Protein AF-A0A7X0FS09-F1 (afdb_monomer_lite)

Structure (mmCIF, N/CA/C/O backbone):
data_AF-A0A7X0FS09-F1
#
_entry.id   AF-A0A7X0FS09-F1
#
loop_
_atom_site.group_PDB
_atom_site.id
_atom_site.type_symbol
_atom_site.label_atom_id
_atom_site.label_alt_id
_atom_site.label_comp_id
_atom_site.label_asym_id
_atom_site.label_entity_id
_atom_site.label_seq_id
_atom_site.pdbx_PDB_ins_code
_atom_site.Cartn_x
_atom_site.Cartn_y
_atom_site.Cartn_z
_atom_site.occupancy
_atom_site.B_iso_or_equiv
_atom_site.auth_seq_id
_atom_site.auth_comp_id
_atom_site.auth_asym_id
_atom_site.auth_atom_id
_atom_site.pdbx_PDB_model_num
ATOM 1 N N . MET A 1 1 ? 22.912 -27.989 46.721 1.00 52.84 1 MET A N 1
ATOM 2 C CA . MET A 1 1 ? 24.332 -28.272 47.031 1.00 52.84 1 MET A CA 1
ATOM 3 C C . MET A 1 1 ? 24.860 -29.127 45.888 1.00 52.84 1 MET A C 1
ATOM 5 O O . MET A 1 1 ? 24.182 -30.098 45.595 1.00 52.84 1 MET A O 1
ATOM 9 N N . HIS A 1 2 ? 26.000 -28.761 45.287 1.00 40.53 2 HIS A N 1
ATOM 10 C CA . HIS A 1 2 ? 26.633 -29.265 44.040 1.00 40.53 2 HIS A CA 1
ATOM 11 C C . HIS A 1 2 ? 26.383 -28.396 42.796 1.00 40.53 2 HIS A C 1
ATOM 13 O O . HIS A 1 2 ? 25.245 -28.029 42.542 1.00 40.53 2 HIS A O 1
ATOM 19 N N . THR A 1 3 ? 27.350 -28.042 41.945 1.00 49.12 3 THR A N 1
ATOM 20 C CA . THR A 1 3 ? 28.809 -27.840 42.063 1.00 49.12 3 THR A CA 1
ATOM 21 C C . THR A 1 3 ? 29.149 -26.864 40.932 1.00 49.12 3 THR A C 1
ATOM 23 O O . THR A 1 3 ? 28.714 -27.051 39.800 1.00 49.12 3 THR A O 1
ATOM 26 N N . ARG A 1 4 ? 29.890 -25.794 41.238 1.00 57.25 4 ARG A N 1
ATOM 27 C CA . ARG A 1 4 ? 30.386 -24.818 40.257 1.00 57.25 4 ARG A CA 1
ATOM 28 C C . ARG A 1 4 ? 31.507 -25.447 39.426 1.00 57.25 4 ARG A C 1
ATOM 30 O O . ARG A 1 4 ? 32.535 -25.802 39.993 1.00 57.25 4 ARG A O 1
ATOM 37 N N . GLY A 1 5 ? 31.346 -25.503 38.107 1.00 47.94 5 GLY A N 1
ATOM 38 C CA . GLY A 1 5 ? 32.435 -25.751 37.161 1.00 47.94 5 GLY A CA 1
ATOM 39 C C . GLY A 1 5 ? 32.861 -24.444 36.502 1.00 47.94 5 GLY A C 1
ATOM 40 O O . GLY A 1 5 ? 32.176 -23.953 35.612 1.00 47.94 5 GLY A O 1
ATOM 41 N N . LYS A 1 6 ? 33.969 -23.857 36.965 1.00 56.12 6 LYS A N 1
ATOM 42 C CA . LYS A 1 6 ? 34.694 -22.800 36.246 1.00 56.12 6 LYS A CA 1
ATOM 43 C C . LYS A 1 6 ? 35.672 -23.481 35.293 1.00 56.12 6 LYS A C 1
ATOM 45 O O . LYS A 1 6 ? 36.487 -24.271 35.760 1.00 56.12 6 LYS A O 1
ATOM 50 N N . ILE A 1 7 ? 35.638 -23.132 34.010 1.00 58.03 7 ILE A N 1
ATOM 51 C CA . ILE A 1 7 ? 36.740 -23.411 33.087 1.00 58.03 7 ILE A CA 1
ATOM 52 C C . ILE A 1 7 ? 37.311 -22.076 32.617 1.00 58.03 7 ILE A C 1
ATOM 54 O O . ILE A 1 7 ? 36.619 -21.225 32.066 1.00 58.03 7 ILE A O 1
ATOM 58 N N . ILE A 1 8 ? 38.589 -21.921 32.946 1.00 55.97 8 ILE A N 1
ATOM 59 C CA . ILE A 1 8 ? 39.546 -20.920 32.491 1.00 55.97 8 ILE A CA 1
ATOM 60 C C . ILE A 1 8 ? 40.062 -21.389 31.129 1.00 55.97 8 ILE A C 1
ATOM 62 O O . ILE A 1 8 ? 40.346 -22.577 30.982 1.00 55.97 8 ILE A O 1
ATOM 66 N N . GLY A 1 9 ? 40.287 -20.481 30.179 1.00 40.81 9 GLY A N 1
ATOM 67 C CA . GLY A 1 9 ? 41.164 -20.816 29.062 1.00 40.81 9 GLY A CA 1
ATOM 68 C C . GLY A 1 9 ? 41.194 -19.836 27.898 1.00 40.81 9 GLY A C 1
ATOM 69 O O . GLY A 1 9 ? 40.198 -19.662 27.214 1.00 40.81 9 GLY A O 1
ATOM 70 N N . ALA A 1 10 ? 42.408 -19.348 27.641 1.00 46.44 10 ALA A N 1
ATOM 71 C CA . ALA A 1 10 ? 42.955 -18.910 26.357 1.00 46.44 10 ALA A CA 1
ATOM 72 C C . ALA A 1 10 ? 42.739 -17.452 25.911 1.00 46.44 10 ALA A C 1
ATOM 74 O O . ALA A 1 10 ? 41.838 -17.085 25.166 1.00 46.44 10 ALA A O 1
ATOM 75 N N . ILE A 1 11 ? 43.735 -16.665 26.322 1.00 47.56 11 ILE A N 1
ATOM 76 C CA . ILE A 1 11 ? 44.430 -15.633 25.548 1.00 47.56 11 ILE A CA 1
ATOM 77 C C . ILE A 1 11 ? 44.529 -16.025 24.064 1.00 47.56 11 ILE A C 1
ATOM 79 O O . ILE A 1 11 ? 45.063 -17.081 23.731 1.00 47.56 11 ILE A O 1
ATOM 83 N N . GLY A 1 12 ? 44.092 -15.123 23.189 1.00 41.53 12 GLY A N 1
ATOM 84 C CA . GLY A 1 12 ? 44.325 -15.169 21.751 1.00 41.53 12 GLY A CA 1
ATOM 85 C C . GLY A 1 12 ? 44.412 -13.750 21.210 1.00 41.53 12 GLY A C 1
ATOM 86 O O . GLY A 1 12 ? 43.433 -13.212 20.706 1.00 41.53 12 GLY A O 1
ATOM 87 N N . ALA A 1 13 ? 45.577 -13.123 21.373 1.00 51.66 13 ALA A N 1
ATOM 88 C CA . ALA A 1 13 ? 45.928 -11.911 20.651 1.00 51.66 13 ALA A CA 1
ATOM 89 C C . ALA A 1 13 ? 46.062 -12.272 19.167 1.00 51.66 13 ALA A C 1
ATOM 91 O O . ALA A 1 13 ? 47.004 -12.968 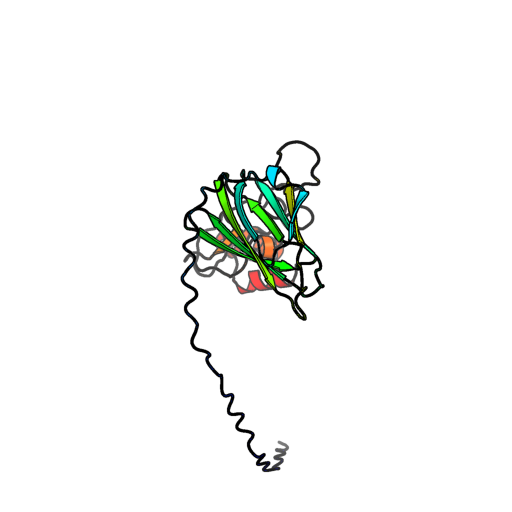18.790 1.00 51.66 13 ALA A O 1
ATOM 92 N N . LEU A 1 14 ? 45.118 -11.823 18.337 1.00 47.53 14 LEU A N 1
ATOM 93 C CA . LEU A 1 14 ? 45.264 -11.869 16.889 1.00 47.53 14 LEU A CA 1
ATOM 94 C C . LEU A 1 14 ? 45.523 -10.471 16.346 1.00 47.53 14 LEU A C 1
ATOM 96 O O . LEU A 1 14 ? 44.837 -9.498 16.655 1.00 47.53 14 LEU A O 1
ATOM 100 N N . ALA A 1 15 ? 46.607 -10.449 15.586 1.00 45.12 15 ALA A N 1
ATOM 101 C CA . ALA A 1 15 ? 47.237 -9.337 14.931 1.00 45.12 15 ALA A CA 1
ATOM 102 C C . ALA A 1 15 ? 46.283 -8.563 14.021 1.00 45.12 15 ALA A C 1
ATOM 104 O O . ALA A 1 15 ? 45.326 -9.095 13.459 1.00 45.12 15 ALA A O 1
ATOM 105 N N . GLY A 1 16 ? 46.602 -7.281 13.884 1.00 44.66 16 GLY A N 1
ATOM 106 C CA . GLY A 1 16 ? 45.863 -6.344 13.071 1.00 44.66 16 GLY A CA 1
ATOM 107 C C . GLY A 1 16 ? 45.858 -6.677 11.587 1.00 44.66 16 GLY A C 1
ATOM 108 O O . GLY A 1 16 ? 46.818 -7.191 11.020 1.00 44.66 16 GLY A O 1
ATOM 109 N N . ILE A 1 17 ? 44.783 -6.229 10.955 1.00 46.44 17 ILE A N 1
ATOM 110 C CA . ILE A 1 17 ? 44.806 -5.724 9.591 1.00 46.44 17 ILE A CA 1
ATOM 111 C C . ILE A 1 17 ? 44.123 -4.360 9.669 1.00 46.44 17 ILE A C 1
ATOM 113 O O . ILE A 1 17 ? 42.900 -4.254 9.684 1.00 46.44 17 ILE A O 1
ATOM 117 N N . ALA A 1 18 ? 44.927 -3.305 9.790 1.00 42.53 18 ALA A N 1
ATOM 118 C CA . ALA A 1 18 ? 44.468 -1.954 9.513 1.00 42.53 18 ALA A CA 1
ATOM 119 C C . ALA A 1 18 ? 44.359 -1.828 7.990 1.00 42.53 18 ALA A C 1
ATOM 121 O O . ALA A 1 18 ? 45.325 -1.495 7.306 1.00 42.53 18 ALA A O 1
ATOM 122 N N . LEU A 1 19 ? 43.185 -2.155 7.452 1.00 41.66 19 LEU A N 1
ATOM 123 C CA . LEU A 1 19 ? 42.809 -1.772 6.099 1.00 41.66 19 LEU A CA 1
ATOM 124 C C . LEU A 1 19 ? 42.633 -0.251 6.106 1.00 41.66 19 LEU A C 1
ATOM 126 O O . LEU A 1 19 ? 41.569 0.275 6.427 1.00 41.66 19 LEU A O 1
ATOM 130 N N . ALA A 1 20 ? 43.713 0.462 5.793 1.00 47.41 20 ALA A N 1
ATOM 131 C CA . ALA A 1 20 ? 43.631 1.844 5.362 1.00 47.41 20 ALA A CA 1
ATOM 132 C C . ALA A 1 20 ? 42.910 1.845 4.010 1.00 47.41 20 ALA A C 1
ATOM 134 O O . ALA A 1 20 ? 43.527 1.735 2.952 1.00 47.41 20 ALA A O 1
ATOM 135 N N . VAL A 1 21 ? 41.580 1.902 4.058 1.00 46.31 21 VAL A N 1
ATOM 136 C CA . VAL A 1 21 ? 40.762 2.212 2.892 1.00 46.31 21 VAL A CA 1
ATOM 137 C C . VAL A 1 21 ? 41.040 3.674 2.575 1.00 46.31 21 VAL A C 1
ATOM 139 O O . VAL A 1 21 ? 40.430 4.585 3.130 1.00 46.31 21 VAL A O 1
ATOM 142 N N . THR A 1 22 ? 42.019 3.907 1.709 1.00 43.72 22 THR A N 1
ATOM 143 C CA . THR A 1 22 ? 42.151 5.165 0.990 1.00 43.72 22 THR A CA 1
ATOM 144 C C . THR A 1 22 ? 40.952 5.263 0.057 1.00 43.72 22 THR A C 1
ATOM 146 O O . THR A 1 22 ? 40.997 4.863 -1.105 1.00 43.72 22 THR A O 1
ATOM 149 N N . THR A 1 23 ? 39.835 5.782 0.568 1.00 45.88 23 THR A N 1
ATOM 150 C CA . THR A 1 23 ? 38.811 6.347 -0.299 1.00 45.88 23 THR A CA 1
ATOM 151 C C . THR A 1 23 ? 39.472 7.522 -1.006 1.00 45.88 23 THR A C 1
ATOM 153 O O . THR A 1 23 ? 39.611 8.620 -0.470 1.00 45.88 23 THR A O 1
ATOM 156 N N . ALA A 1 24 ? 39.955 7.274 -2.221 1.00 44.03 24 ALA A N 1
ATOM 157 C CA . ALA A 1 24 ? 40.193 8.334 -3.174 1.00 44.03 24 ALA A CA 1
ATOM 158 C C . ALA A 1 24 ? 38.825 8.968 -3.436 1.00 44.03 24 ALA A C 1
ATOM 160 O O . ALA A 1 24 ? 38.072 8.536 -4.307 1.00 44.03 24 ALA A O 1
ATOM 161 N N . VAL A 1 25 ? 38.476 9.958 -2.616 1.00 45.75 25 VAL A N 1
ATOM 162 C CA . VAL A 1 25 ? 37.430 10.916 -2.930 1.00 45.75 25 VAL A CA 1
ATOM 163 C C . VAL A 1 25 ? 37.977 11.672 -4.129 1.00 45.75 25 VAL A C 1
ATOM 165 O O . VAL A 1 25 ? 38.701 12.657 -3.992 1.00 45.75 25 VAL A O 1
ATOM 168 N N . LEU A 1 26 ? 37.714 11.140 -5.325 1.00 42.06 26 LEU A N 1
ATOM 169 C CA . LEU A 1 26 ? 37.838 11.925 -6.538 1.00 42.06 26 LEU A CA 1
ATOM 170 C C . LEU A 1 26 ? 37.042 13.205 -6.270 1.00 42.06 26 LEU A C 1
ATOM 172 O O . LEU A 1 26 ? 35.906 13.102 -5.791 1.00 42.06 26 LEU A O 1
ATOM 176 N N . PRO A 1 27 ? 37.620 14.398 -6.499 1.00 47.88 27 PRO A N 1
ATOM 177 C CA . PRO A 1 27 ? 36.857 15.625 -6.388 1.00 47.88 27 PRO A CA 1
ATOM 178 C C . PRO A 1 27 ? 35.616 15.416 -7.240 1.00 47.88 27 PRO A C 1
ATOM 180 O O . PRO A 1 27 ? 35.738 15.078 -8.422 1.00 47.88 27 PRO A O 1
ATOM 183 N N . ALA A 1 28 ? 34.444 15.522 -6.609 1.00 47.53 28 ALA A N 1
ATOM 184 C CA . ALA A 1 28 ? 33.177 15.553 -7.304 1.00 47.53 28 ALA A CA 1
ATOM 185 C C . ALA A 1 28 ? 33.331 16.647 -8.354 1.00 47.53 28 ALA A C 1
ATOM 187 O O . ALA A 1 28 ? 33.290 17.838 -8.044 1.00 47.53 28 ALA A O 1
ATOM 188 N N . SER A 1 29 ? 33.641 16.236 -9.584 1.00 50.09 29 SER A N 1
ATOM 189 C CA . SER A 1 29 ? 33.611 17.121 -10.724 1.00 50.09 29 SER A CA 1
ATOM 190 C C . SER A 1 29 ? 32.175 17.567 -10.729 1.00 50.09 29 SER A C 1
ATOM 192 O O . SER A 1 29 ? 31.281 16.748 -10.934 1.00 50.09 29 SER A O 1
ATOM 194 N N . ALA A 1 30 ? 31.977 18.822 -10.337 1.00 49.03 30 ALA A N 1
ATOM 195 C CA . ALA A 1 30 ? 30.701 19.485 -10.327 1.00 49.03 30 ALA A CA 1
ATOM 196 C C . ALA A 1 30 ? 30.192 19.434 -11.764 1.00 49.03 30 ALA A C 1
ATOM 198 O O . ALA A 1 30 ? 30.441 20.332 -12.569 1.00 49.03 30 ALA A O 1
ATOM 199 N N . ALA A 1 31 ? 29.527 18.331 -12.105 1.00 44.94 31 ALA A N 1
ATOM 200 C CA . ALA A 1 31 ? 28.622 18.278 -13.216 1.00 44.94 31 ALA A CA 1
ATOM 201 C C . ALA A 1 31 ? 27.665 19.417 -12.912 1.00 44.94 31 ALA A C 1
ATOM 203 O O . ALA A 1 31 ? 26.948 19.384 -11.907 1.00 44.94 31 ALA A O 1
ATOM 204 N N . LYS A 1 32 ? 27.780 20.496 -13.697 1.00 40.16 32 LYS A N 1
ATOM 205 C CA . LYS A 1 32 ? 26.852 21.617 -13.618 1.00 40.16 32 LYS A CA 1
ATOM 206 C C . LYS A 1 32 ? 25.469 20.985 -13.538 1.00 40.16 32 LYS A C 1
ATOM 208 O O . LYS A 1 32 ? 25.200 20.144 -14.400 1.00 40.16 32 LYS A O 1
ATOM 213 N N . PRO A 1 33 ? 24.635 21.321 -12.536 1.00 39.75 33 PRO A N 1
ATOM 214 C CA . PRO A 1 33 ? 23.257 20.879 -12.552 1.00 39.75 33 PRO A CA 1
ATOM 215 C C . PRO A 1 33 ? 22.733 21.279 -13.921 1.00 39.75 33 PRO A C 1
ATOM 217 O O . PRO A 1 33 ? 22.691 22.466 -14.259 1.00 39.75 33 PRO A O 1
ATOM 220 N N . VAL A 1 34 ? 22.482 20.274 -14.760 1.00 41.03 34 VAL A N 1
ATOM 221 C CA . VAL A 1 34 ? 21.817 20.484 -16.029 1.00 41.03 34 VAL A CA 1
ATOM 222 C C . VAL A 1 34 ? 20.466 20.982 -15.581 1.00 41.03 34 VAL A C 1
ATOM 224 O O . VAL A 1 34 ? 19.657 20.232 -15.042 1.00 41.03 34 VAL A O 1
ATOM 227 N N . ARG A 1 35 ? 20.293 22.300 -15.670 1.00 42.47 35 ARG A N 1
ATOM 228 C CA . ARG A 1 35 ? 19.026 22.974 -15.462 1.00 42.47 35 ARG A CA 1
ATOM 229 C C . ARG A 1 35 ? 18.177 22.529 -16.640 1.00 42.47 35 ARG A C 1
ATOM 231 O O . ARG A 1 35 ? 18.101 23.232 -17.643 1.00 42.47 35 ARG A O 1
ATOM 238 N N . GLY A 1 36 ? 17.671 21.298 -16.553 1.00 40.59 36 GLY A N 1
ATOM 239 C CA . GLY A 1 36 ? 16.669 20.775 -17.454 1.00 40.59 36 GLY A CA 1
ATOM 240 C C . GLY A 1 36 ? 15.564 21.804 -17.422 1.00 40.59 36 GLY A C 1
ATOM 241 O O . GLY A 1 36 ? 15.014 22.087 -16.354 1.00 40.59 36 GLY A O 1
ATOM 242 N N . GLY A 1 37 ? 15.362 22.479 -18.554 1.00 35.03 37 GLY A N 1
ATOM 243 C CA . GLY A 1 37 ? 14.202 23.332 -18.721 1.00 35.03 37 GLY A CA 1
ATOM 244 C C . GLY A 1 37 ? 13.006 22.507 -18.283 1.00 35.03 37 GLY A C 1
ATOM 245 O O . GLY A 1 37 ? 12.920 21.337 -18.648 1.00 35.03 37 GLY A O 1
ATOM 246 N N . GLY A 1 38 ? 12.167 23.078 -17.421 1.00 38.25 38 GLY A N 1
ATOM 247 C CA . GLY A 1 38 ? 10.911 22.452 -17.051 1.00 38.25 38 GLY A CA 1
ATOM 248 C C . GLY A 1 38 ? 10.096 22.303 -18.321 1.00 38.25 38 GLY A C 1
ATOM 249 O O . GLY A 1 38 ? 9.386 23.226 -18.715 1.00 38.25 38 GLY A O 1
ATOM 250 N N . GLU A 1 39 ? 10.261 21.171 -18.998 1.00 42.47 39 GLU A N 1
ATOM 251 C CA . GLU A 1 39 ? 9.291 20.694 -19.955 1.00 42.47 39 GLU A CA 1
ATOM 252 C C . GLU A 1 39 ? 7.995 20.639 -19.162 1.00 42.47 39 GLU A C 1
ATOM 254 O O . GLU A 1 39 ? 7.895 19.959 -18.139 1.00 42.47 39 GLU A O 1
ATOM 259 N N . SER A 1 40 ? 7.039 21.470 -19.571 1.00 42.03 40 SER A N 1
ATOM 260 C CA . SER A 1 40 ? 5.663 21.327 -19.130 1.00 42.03 40 SER A CA 1
ATOM 261 C C . SER A 1 40 ? 5.216 19.974 -19.656 1.00 42.03 40 SER A C 1
ATOM 263 O O . SER A 1 40 ? 4.749 19.870 -20.791 1.00 42.03 40 SER A O 1
ATOM 265 N N . SER A 1 41 ? 5.466 18.924 -18.875 1.00 51.38 41 SER A N 1
ATOM 266 C CA . SER A 1 41 ? 4.956 17.599 -19.153 1.00 51.38 41 SER A CA 1
ATOM 267 C C . SER A 1 41 ? 3.447 17.758 -19.166 1.00 51.38 41 SER A C 1
ATOM 269 O O . SER A 1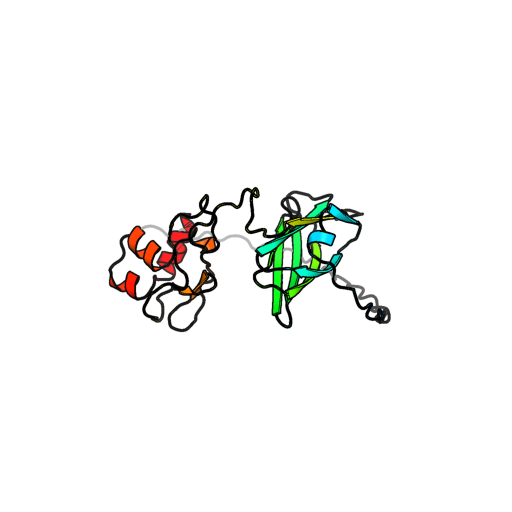 41 ? 2.803 18.050 -18.158 1.00 51.38 41 SER A O 1
ATOM 271 N N . SER A 1 42 ? 2.882 17.691 -20.366 1.00 56.75 42 SER A N 1
ATOM 272 C CA . SER A 1 42 ? 1.448 17.527 -20.513 1.00 56.75 42 SER A CA 1
ATOM 273 C C . SER A 1 42 ? 1.146 16.223 -19.791 1.00 56.75 42 SER A C 1
ATOM 275 O O . SER A 1 42 ? 1.609 15.176 -20.239 1.00 56.75 42 SER A O 1
ATOM 277 N N . GLY A 1 43 ? 0.527 16.315 -18.610 1.00 72.31 43 GLY A N 1
ATOM 278 C CA . GLY A 1 43 ? 0.332 15.164 -17.735 1.00 72.31 43 GLY A CA 1
ATOM 279 C C . GLY A 1 43 ? -0.276 14.017 -18.531 1.00 72.31 43 GLY A C 1
ATOM 280 O O . GLY A 1 43 ? -1.274 14.208 -19.231 1.00 72.31 43 GLY A O 1
ATOM 281 N N . VAL A 1 44 ? 0.358 12.849 -18.471 1.00 89.44 44 VAL A N 1
ATOM 282 C CA . VAL A 1 44 ? -0.185 11.644 -19.093 1.00 89.44 44 VAL A CA 1
ATOM 283 C C . VAL A 1 44 ? -1.396 11.203 -18.280 1.00 89.44 44 VAL A C 1
ATOM 285 O O . VAL A 1 44 ? -1.452 11.389 -17.067 1.00 89.44 44 VAL A O 1
ATOM 288 N N . THR A 1 45 ? -2.405 10.652 -18.936 1.00 92.00 45 THR A N 1
ATOM 289 C CA . THR A 1 45 ? -3.516 10.012 -18.221 1.00 92.00 45 THR A CA 1
ATOM 290 C C . THR A 1 45 ? -3.145 8.568 -17.927 1.00 92.00 45 THR A C 1
ATOM 292 O O . THR A 1 45 ? -2.319 7.984 -18.635 1.00 92.00 45 THR A O 1
ATOM 295 N N . CYS A 1 46 ? -3.762 7.971 -16.913 1.00 91.31 46 CYS A N 1
ATOM 296 C CA . CYS A 1 46 ? -3.525 6.567 -16.592 1.00 91.31 46 CYS A CA 1
ATOM 297 C C . CYS A 1 46 ? -3.733 5.658 -17.824 1.00 91.31 46 CYS A C 1
ATOM 299 O O . CYS A 1 46 ? -2.847 4.884 -18.176 1.00 91.31 46 CYS A O 1
ATOM 301 N N . SER A 1 47 ? -4.822 5.848 -18.578 1.00 89.81 47 SER A N 1
ATOM 302 C CA . SER A 1 47 ? -5.094 5.089 -19.810 1.00 89.81 47 SER A CA 1
ATOM 303 C C . SER A 1 47 ? -4.026 5.251 -20.898 1.00 89.81 47 SER A C 1
ATOM 305 O O . SER A 1 47 ? -3.763 4.308 -21.636 1.00 89.81 47 SER A O 1
ATOM 307 N N . SER A 1 48 ? -3.364 6.409 -20.991 1.00 92.56 48 SER A N 1
ATOM 308 C CA . SER A 1 48 ? -2.272 6.615 -21.957 1.00 92.56 48 SER A CA 1
ATOM 309 C C . SER A 1 48 ? -0.971 5.885 -21.600 1.00 92.56 48 SER A C 1
ATOM 311 O O . SER A 1 48 ? -0.081 5.774 -22.443 1.00 92.56 48 SER A O 1
ATOM 313 N N . LEU A 1 49 ? -0.849 5.394 -20.363 1.00 93.31 49 LEU A N 1
ATOM 314 C CA . LEU A 1 49 ? 0.262 4.546 -19.940 1.00 93.31 49 LEU A CA 1
ATOM 315 C C . LEU A 1 49 ? 0.009 3.061 -20.199 1.00 93.31 49 LEU A C 1
ATOM 317 O O . LEU A 1 49 ? 0.956 2.284 -20.115 1.00 93.31 49 LEU A O 1
ATOM 321 N N . ASP A 1 50 ? -1.221 2.649 -20.499 1.00 93.62 50 ASP A N 1
ATOM 322 C CA . ASP A 1 50 ? -1.533 1.231 -20.626 1.00 93.62 50 ASP A CA 1
ATOM 323 C C . ASP A 1 50 ? -0.781 0.579 -21.798 1.00 93.62 50 ASP A C 1
ATOM 325 O O . ASP A 1 50 ? -0.802 1.063 -22.932 1.00 93.62 50 ASP A O 1
ATOM 329 N N . GLY A 1 51 ? -0.036 -0.488 -21.503 1.00 90.56 51 GLY A N 1
ATOM 330 C CA . GLY A 1 51 ? 0.845 -1.170 -22.453 1.00 90.56 51 GLY A CA 1
ATOM 331 C C . GLY A 1 51 ? 2.108 -0.389 -22.838 1.00 90.56 51 GLY A C 1
ATOM 332 O O . GLY A 1 51 ? 2.889 -0.865 -23.667 1.00 90.56 51 GLY A O 1
ATOM 333 N N . ARG A 1 52 ? 2.351 0.797 -22.263 1.00 96.06 52 ARG A N 1
ATOM 334 C CA . ARG A 1 52 ? 3.559 1.577 -22.552 1.00 96.06 52 ARG A CA 1
ATOM 335 C C . ARG A 1 52 ? 4.784 0.849 -22.010 1.00 96.06 52 ARG A C 1
ATOM 337 O O . ARG A 1 52 ? 4.786 0.359 -20.884 1.00 96.06 52 ARG A O 1
ATOM 344 N N . THR A 1 53 ? 5.865 0.861 -22.784 1.00 96.94 53 THR A N 1
ATOM 345 C CA . THR A 1 53 ? 7.171 0.351 -22.354 1.00 96.94 53 THR A CA 1
ATOM 346 C C . THR A 1 53 ? 8.248 1.424 -22.446 1.00 96.94 53 THR A C 1
ATOM 348 O O . THR A 1 53 ? 8.303 2.157 -23.434 1.00 96.94 53 THR A O 1
ATOM 351 N N . VAL A 1 54 ? 9.141 1.495 -21.460 1.00 96.19 54 VAL A N 1
ATOM 352 C CA . VAL A 1 54 ? 10.277 2.431 -21.436 1.00 96.19 54 VAL A CA 1
ATOM 353 C C . VAL A 1 54 ? 11.545 1.675 -21.065 1.00 96.19 54 VAL A C 1
ATOM 355 O O . VAL A 1 54 ? 11.569 0.987 -20.054 1.00 96.19 54 VAL A O 1
ATOM 358 N N . THR A 1 55 ? 12.618 1.810 -21.848 1.00 97.00 55 THR A N 1
ATOM 359 C CA . THR A 1 55 ? 13.917 1.210 -21.498 1.00 97.00 55 THR A CA 1
ATOM 360 C C . THR A 1 55 ? 14.830 2.264 -20.885 1.00 97.00 55 THR A C 1
ATOM 362 O O . THR A 1 55 ? 15.315 3.144 -21.592 1.00 97.00 55 THR A O 1
ATOM 365 N N . ALA A 1 56 ? 15.034 2.201 -19.570 1.00 95.38 56 ALA A N 1
ATOM 366 C CA . ALA A 1 56 ? 15.815 3.177 -18.811 1.00 95.38 56 ALA A CA 1
ATOM 367 C C . ALA A 1 56 ? 16.235 2.614 -17.443 1.00 95.38 56 ALA A C 1
ATOM 369 O O . ALA A 1 56 ? 15.630 1.679 -16.927 1.00 95.38 56 ALA A O 1
ATOM 370 N N . SER A 1 57 ? 17.251 3.208 -16.813 1.00 93.56 57 SER A N 1
ATOM 371 C CA . SER A 1 57 ? 17.694 2.827 -15.460 1.00 93.56 57 SER A CA 1
ATOM 372 C C . SER A 1 57 ? 16.705 3.224 -14.351 1.00 93.56 57 SER A C 1
ATOM 374 O O . SER A 1 57 ? 16.772 2.674 -13.251 1.00 93.56 57 SER A O 1
ATOM 376 N N . GLY A 1 58 ? 15.795 4.148 -14.649 1.00 93.06 58 GLY A N 1
ATOM 377 C CA . GLY A 1 58 ? 14.670 4.586 -13.830 1.00 93.06 58 GLY A CA 1
ATOM 378 C C . GLY A 1 58 ? 13.697 5.382 -14.698 1.00 93.06 58 GLY A C 1
ATOM 379 O O . GLY A 1 58 ? 14.044 5.768 -15.818 1.00 93.06 58 GLY A O 1
ATOM 380 N N . VAL A 1 59 ? 12.483 5.603 -14.203 1.00 95.56 59 VAL A N 1
ATOM 381 C CA . VAL A 1 59 ? 11.431 6.328 -14.933 1.00 95.56 59 VAL A CA 1
ATOM 382 C C . VAL A 1 59 ? 10.766 7.324 -13.992 1.00 95.56 59 VAL A C 1
ATOM 384 O O . VAL A 1 59 ? 10.602 7.040 -12.809 1.00 95.56 59 VAL A O 1
ATOM 387 N N . SER A 1 60 ? 10.375 8.487 -14.505 1.00 95.69 60 SER A N 1
ATOM 388 C CA . SER A 1 60 ? 9.561 9.450 -13.765 1.00 95.69 60 SER A CA 1
ATOM 389 C C . SER A 1 60 ? 8.435 9.947 -14.656 1.00 95.69 60 SER A C 1
ATOM 391 O O . SER A 1 60 ? 8.681 10.318 -15.801 1.00 95.69 60 SER A O 1
ATOM 393 N N . GLU A 1 61 ? 7.209 9.945 -14.143 1.00 95.25 61 GLU A N 1
ATOM 394 C CA . GLU A 1 61 ? 6.013 10.317 -14.901 1.00 95.25 61 GLU A CA 1
ATOM 395 C C . GLU A 1 61 ? 5.048 11.107 -14.022 1.00 95.25 61 GLU A C 1
ATOM 397 O O . GLU A 1 61 ? 4.909 10.852 -12.827 1.00 95.25 61 GLU A O 1
ATOM 402 N N . VAL A 1 62 ? 4.352 12.063 -14.629 1.00 95.12 62 VAL A N 1
ATOM 403 C CA . VAL A 1 62 ? 3.290 12.832 -13.977 1.00 95.12 62 VAL A CA 1
ATOM 404 C C . VAL A 1 62 ? 1.966 12.351 -14.548 1.00 95.12 62 VAL A C 1
ATOM 406 O O . VAL A 1 62 ? 1.666 12.611 -15.713 1.00 95.12 62 VAL A O 1
ATOM 409 N N . VAL A 1 63 ? 1.193 11.636 -13.733 1.00 95.38 63 VAL A N 1
ATOM 410 C CA . VAL A 1 63 ? 0.003 10.902 -14.166 1.00 95.38 63 VAL A CA 1
ATOM 411 C C . VAL A 1 63 ? -1.247 11.517 -13.551 1.00 95.38 63 VAL A C 1
ATOM 413 O O . VAL A 1 63 ? -1.400 11.564 -12.330 1.00 95.38 63 VAL A O 1
ATOM 416 N N . ALA A 1 64 ? -2.162 11.984 -14.393 1.00 93.75 64 ALA A N 1
ATOM 417 C CA . ALA A 1 64 ? -3.517 12.311 -13.974 1.00 93.75 64 ALA A CA 1
ATOM 418 C C . ALA A 1 64 ? -4.293 11.002 -13.774 1.00 93.75 64 ALA A C 1
ATOM 420 O O . ALA A 1 64 ? -4.495 10.250 -14.732 1.00 93.75 64 ALA A O 1
ATOM 421 N N . MET A 1 65 ? -4.698 10.739 -12.530 1.00 93.81 65 MET A N 1
ATOM 422 C CA . MET A 1 65 ? -5.455 9.546 -12.152 1.00 93.81 65 MET A CA 1
ATOM 423 C C . MET A 1 65 ? -6.784 9.940 -11.510 1.00 93.81 65 MET A C 1
ATOM 425 O O . MET A 1 65 ? -6.869 10.928 -10.776 1.00 93.81 65 MET A O 1
ATOM 429 N N . THR A 1 66 ? -7.815 9.149 -11.769 1.00 92.56 66 THR A N 1
ATOM 430 C CA . THR A 1 66 ? -9.110 9.212 -11.085 1.00 92.56 66 THR A CA 1
ATOM 431 C C . THR A 1 66 ? -9.071 8.318 -9.848 1.00 92.56 66 THR A C 1
ATOM 433 O O . THR A 1 66 ? -8.404 7.286 -9.849 1.00 92.56 66 THR A O 1
ATOM 436 N N . ALA A 1 67 ? -9.789 8.694 -8.787 1.00 87.56 67 ALA A N 1
ATOM 437 C CA . ALA A 1 67 ? -9.951 7.843 -7.613 1.00 87.56 67 ALA A CA 1
ATOM 438 C C . ALA A 1 67 ? -10.425 6.434 -8.023 1.00 87.56 67 ALA A C 1
ATOM 440 O O . ALA A 1 67 ? -11.381 6.298 -8.786 1.00 87.56 67 ALA A O 1
ATOM 441 N N . GLY A 1 68 ? -9.744 5.405 -7.522 1.00 84.88 68 GLY A N 1
ATOM 442 C CA . GLY A 1 68 ? -9.984 4.000 -7.843 1.00 84.88 68 GLY A CA 1
ATOM 443 C C . GLY A 1 68 ? -9.230 3.471 -9.067 1.00 84.88 68 GLY A C 1
ATOM 444 O O . GLY A 1 68 ? -9.200 2.260 -9.256 1.00 84.88 68 GLY A O 1
ATOM 445 N N . GLU A 1 69 ? -8.602 4.317 -9.892 1.00 92.50 69 GLU A N 1
ATOM 446 C CA . GLU A 1 69 ? -7.707 3.821 -10.945 1.00 92.50 69 GLU A CA 1
ATOM 447 C C . GLU A 1 69 ? -6.459 3.188 -10.340 1.00 92.50 69 GLU A C 1
ATOM 449 O O . GLU A 1 69 ? -5.887 3.713 -9.380 1.00 92.50 69 GLU A O 1
ATOM 454 N N . THR A 1 70 ? -6.012 2.090 -10.946 1.00 94.81 70 THR A N 1
ATOM 455 C CA . THR A 1 70 ? -4.801 1.386 -10.527 1.00 94.81 70 THR A CA 1
ATOM 456 C C . THR A 1 70 ? -3.746 1.485 -11.617 1.00 94.81 70 THR A C 1
ATOM 458 O O . THR A 1 70 ? -3.962 1.054 -12.750 1.00 94.81 70 THR A O 1
ATOM 461 N N . LEU A 1 71 ? -2.587 2.033 -11.256 1.00 96.12 71 LEU A N 1
ATOM 462 C CA . LEU A 1 71 ? -1.375 2.029 -12.064 1.00 96.12 71 LEU A CA 1
ATOM 463 C C . LEU A 1 71 ? -0.489 0.871 -11.610 1.00 96.12 71 LEU A C 1
ATOM 465 O O . LEU A 1 71 ? -0.114 0.790 -10.441 1.00 96.12 71 LEU A O 1
ATOM 469 N N . SER A 1 72 ? -0.135 -0.002 -12.545 1.00 95.81 72 SER A N 1
ATOM 470 C CA . SER A 1 72 ? 0.755 -1.132 -12.302 1.00 95.81 72 SER A CA 1
ATOM 471 C C . SER A 1 72 ? 2.024 -0.994 -13.132 1.00 95.81 72 SER A C 1
ATOM 473 O O . SER A 1 72 ? 1.974 -0.635 -14.310 1.00 95.81 72 SER A O 1
ATOM 475 N N . VAL A 1 73 ? 3.170 -1.282 -12.521 1.00 97.00 73 VAL A N 1
ATOM 476 C CA . VAL A 1 73 ? 4.492 -1.124 -13.131 1.00 97.00 73 VAL A CA 1
ATOM 477 C C . VAL A 1 73 ? 5.319 -2.373 -12.885 1.00 97.00 73 VAL A C 1
ATOM 479 O O . VAL A 1 73 ? 5.487 -2.802 -11.749 1.00 97.00 73 VAL A O 1
ATOM 482 N N . SER A 1 74 ? 5.881 -2.938 -13.944 1.00 96.31 74 SER A N 1
ATOM 483 C CA . SER A 1 74 ? 6.838 -4.043 -13.856 1.00 96.31 74 SER A CA 1
ATOM 484 C C . SER A 1 74 ? 8.153 -3.656 -14.519 1.00 96.31 74 SER A C 1
ATOM 486 O O . SER A 1 74 ? 8.181 -2.798 -15.402 1.00 96.31 74 SER A O 1
ATOM 488 N N . ALA A 1 75 ? 9.245 -4.279 -14.087 1.00 97.12 75 ALA A N 1
ATOM 489 C CA . ALA A 1 75 ? 10.566 -4.107 -14.675 1.00 97.12 75 ALA A CA 1
ATOM 490 C C . ALA A 1 75 ? 11.082 -5.463 -15.160 1.00 97.12 75 ALA A C 1
ATOM 492 O O . ALA A 1 75 ? 10.898 -6.480 -14.496 1.00 97.12 75 ALA A O 1
ATOM 493 N N . SER A 1 76 ? 11.729 -5.482 -16.322 1.00 96.50 76 SER A N 1
ATOM 494 C CA . SER A 1 76 ? 12.326 -6.687 -16.894 1.00 96.50 76 SER A CA 1
ATOM 495 C C . SER A 1 76 ? 13.707 -6.391 -17.489 1.00 96.50 76 SER A C 1
ATOM 497 O O . SER A 1 76 ? 13.880 -5.337 -18.107 1.00 96.50 76 SER A O 1
ATOM 499 N N . PRO A 1 77 ? 14.692 -7.295 -17.344 1.00 97.19 77 PRO A N 1
ATOM 500 C CA . PRO A 1 77 ? 14.616 -8.549 -16.589 1.00 97.19 77 PRO A CA 1
ATOM 501 C C . PRO A 1 77 ? 14.608 -8.303 -15.072 1.00 97.19 77 PRO A C 1
ATOM 503 O O . PRO A 1 77 ? 15.263 -7.373 -14.607 1.00 97.19 77 PRO A O 1
ATOM 506 N N . ALA A 1 78 ? 13.894 -9.153 -14.325 1.00 94.50 78 ALA A N 1
ATOM 507 C CA . ALA A 1 78 ? 13.846 -9.124 -12.864 1.00 94.50 78 ALA A CA 1
ATOM 508 C C . ALA A 1 78 ? 14.132 -10.493 -12.236 1.00 94.50 78 ALA A C 1
ATOM 510 O O . ALA A 1 78 ? 13.620 -11.511 -12.707 1.00 94.50 78 ALA A O 1
ATOM 511 N N . LEU A 1 79 ? 14.945 -10.518 -11.174 1.00 94.81 79 LEU A N 1
ATOM 512 C CA . LEU A 1 79 ? 15.202 -11.706 -10.352 1.00 94.81 79 LEU A CA 1
ATOM 513 C C . LEU A 1 79 ? 14.316 -11.707 -9.099 1.00 94.81 79 LEU A C 1
ATOM 515 O O . LEU A 1 79 ? 13.805 -10.670 -8.689 1.00 94.81 79 LEU A O 1
ATOM 519 N N . ALA A 1 80 ? 14.155 -12.874 -8.467 1.00 91.69 80 ALA A N 1
ATOM 520 C CA . ALA A 1 80 ? 13.253 -13.075 -7.324 1.00 91.69 80 ALA A CA 1
ATOM 521 C C . ALA A 1 80 ? 13.484 -12.102 -6.150 1.00 91.69 80 ALA A C 1
ATOM 523 O O . ALA A 1 80 ? 12.531 -11.685 -5.496 1.00 91.69 80 ALA A O 1
ATOM 524 N N . GLU A 1 81 ? 14.736 -11.712 -5.913 1.00 95.19 81 GLU A N 1
ATOM 525 C CA . GLU A 1 81 ? 15.108 -10.811 -4.817 1.00 95.19 81 GLU A CA 1
ATOM 526 C C . GLU A 1 81 ? 15.228 -9.343 -5.233 1.00 95.19 81 GLU A C 1
ATOM 528 O O . GLU A 1 81 ? 15.479 -8.485 -4.391 1.00 95.19 81 GLU A O 1
ATOM 533 N N . ASP A 1 82 ? 15.020 -9.030 -6.509 1.00 96.69 82 ASP A N 1
ATOM 534 C CA . ASP A 1 82 ? 15.080 -7.652 -6.977 1.00 96.69 82 ASP A CA 1
ATOM 535 C C . ASP A 1 82 ? 13.831 -6.876 -6.525 1.00 96.69 82 ASP A C 1
ATOM 537 O O . ASP A 1 82 ? 12.751 -7.444 -6.299 1.00 96.69 82 ASP A O 1
ATOM 541 N N . ARG A 1 83 ? 13.975 -5.558 -6.370 1.00 97.62 83 ARG A N 1
ATOM 542 C CA . ARG A 1 83 ? 12.928 -4.676 -5.840 1.00 97.62 83 ARG A CA 1
ATOM 543 C C . ARG A 1 83 ? 12.692 -3.481 -6.757 1.00 97.62 83 ARG A C 1
ATOM 545 O O . ARG A 1 83 ? 13.623 -2.929 -7.346 1.00 97.62 83 ARG A O 1
ATOM 552 N N . ILE A 1 84 ? 11.434 -3.064 -6.857 1.00 97.31 84 ILE A N 1
ATOM 553 C CA . ILE A 1 84 ? 11.042 -1.765 -7.407 1.00 97.31 84 ILE A CA 1
ATOM 554 C C . ILE A 1 84 ? 10.765 -0.844 -6.228 1.00 97.31 84 ILE A C 1
ATOM 556 O O . ILE A 1 84 ? 9.951 -1.169 -5.364 1.00 97.31 84 ILE A O 1
ATOM 560 N N . ILE A 1 85 ? 11.409 0.318 -6.231 1.00 97.19 85 ILE A N 1
ATOM 561 C CA . ILE A 1 85 ? 11.129 1.400 -5.294 1.00 97.19 85 ILE A CA 1
ATOM 562 C C . ILE A 1 85 ? 10.367 2.470 -6.064 1.00 97.19 85 ILE A C 1
ATOM 564 O O . ILE A 1 85 ? 10.821 2.936 -7.112 1.00 97.19 85 ILE A O 1
ATOM 568 N N . ALA A 1 86 ? 9.210 2.863 -5.547 1.00 96.81 86 ALA A N 1
ATOM 569 C CA . ALA A 1 86 ? 8.392 3.922 -6.111 1.00 96.81 86 ALA A CA 1
ATOM 570 C C . ALA A 1 86 ? 8.254 5.067 -5.107 1.00 96.81 86 ALA A C 1
ATOM 572 O O . ALA A 1 86 ? 7.916 4.859 -3.943 1.00 96.81 86 ALA A O 1
ATOM 573 N N . THR A 1 87 ? 8.477 6.290 -5.571 1.00 97.44 87 THR A N 1
ATOM 574 C CA . THR A 1 87 ? 8.086 7.506 -4.858 1.00 97.44 87 THR A CA 1
ATOM 575 C C . THR A 1 87 ? 6.854 8.074 -5.533 1.00 97.44 87 THR A C 1
ATOM 577 O O . THR A 1 87 ? 6.876 8.303 -6.743 1.00 97.44 87 THR A O 1
ATOM 580 N N . VAL A 1 88 ? 5.801 8.319 -4.759 1.00 96.69 88 VAL A N 1
ATOM 581 C CA . VAL A 1 88 ? 4.564 8.945 -5.238 1.00 96.69 88 VAL A CA 1
ATOM 582 C C . VAL A 1 88 ? 4.411 10.285 -4.546 1.00 96.69 88 VAL A C 1
ATOM 584 O O . VAL A 1 88 ? 4.481 10.354 -3.324 1.00 96.69 88 VAL A O 1
ATOM 587 N N . VAL A 1 89 ? 4.214 11.353 -5.313 1.00 95.88 89 VAL A N 1
ATOM 588 C CA . VAL A 1 89 ? 4.030 12.713 -4.798 1.00 95.88 89 VAL A CA 1
ATOM 589 C C . VAL A 1 89 ? 2.660 13.234 -5.207 1.00 95.88 89 VAL A C 1
ATOM 591 O O . VAL A 1 89 ? 2.312 13.230 -6.390 1.00 95.88 89 VAL A O 1
ATOM 594 N N . ILE A 1 90 ? 1.901 13.720 -4.226 1.00 92.94 90 ILE A N 1
ATOM 595 C CA . ILE A 1 90 ? 0.553 14.266 -4.396 1.00 92.94 90 ILE A CA 1
ATOM 596 C C . ILE A 1 90 ? 0.486 15.616 -3.682 1.00 92.94 90 ILE A C 1
ATOM 598 O O . ILE A 1 90 ? 0.394 15.703 -2.455 1.00 92.94 90 ILE A O 1
ATOM 602 N N . GLY A 1 91 ? 0.562 16.705 -4.447 1.00 91.31 91 GLY A N 1
ATOM 603 C CA . GLY A 1 91 ? 0.692 18.046 -3.877 1.00 91.31 91 GLY A CA 1
ATOM 604 C C . GLY A 1 91 ? 1.990 18.188 -3.073 1.00 91.31 91 GLY A C 1
ATOM 605 O O . GLY A 1 91 ? 3.069 18.219 -3.654 1.00 91.31 91 GLY A O 1
ATOM 606 N N . LEU A 1 92 ? 1.879 18.294 -1.744 1.00 91.31 92 LEU A N 1
ATOM 607 C CA . LEU A 1 92 ? 3.022 18.372 -0.819 1.00 91.31 92 LEU A CA 1
ATOM 608 C C . LEU A 1 92 ? 3.305 17.051 -0.085 1.00 91.31 92 LEU A C 1
ATOM 610 O O . LEU A 1 92 ? 4.293 16.964 0.644 1.00 91.31 92 LEU A O 1
ATOM 614 N N . ALA A 1 93 ? 2.433 16.051 -0.233 1.00 89.19 93 ALA A N 1
ATOM 615 C CA . ALA A 1 93 ? 2.634 14.733 0.349 1.00 89.19 93 ALA A CA 1
ATOM 616 C C . ALA A 1 93 ? 3.529 13.895 -0.565 1.00 89.19 93 ALA A C 1
ATOM 618 O O . ALA A 1 93 ? 3.410 13.975 -1.790 1.00 89.19 93 ALA A O 1
ATOM 619 N N . PHE A 1 94 ? 4.403 13.092 0.033 1.00 94.06 94 PHE A N 1
ATOM 620 C CA . PHE A 1 94 ? 5.171 12.079 -0.671 1.00 94.06 94 PHE A CA 1
ATOM 621 C C . PHE A 1 94 ? 5.165 10.784 0.135 1.00 94.06 94 PHE A C 1
ATOM 623 O O . PHE A 1 94 ? 5.322 10.810 1.355 1.00 94.06 94 PHE A O 1
ATOM 630 N N . ASP A 1 95 ? 5.023 9.672 -0.569 1.00 92.38 95 ASP A N 1
ATOM 631 C CA . ASP A 1 95 ? 5.023 8.330 -0.009 1.00 92.38 95 ASP A CA 1
ATOM 632 C C . ASP A 1 95 ? 6.064 7.479 -0.740 1.00 92.38 95 ASP A C 1
ATOM 634 O O . ASP A 1 95 ? 6.329 7.668 -1.934 1.00 92.38 95 ASP A O 1
ATOM 638 N N . PHE A 1 96 ? 6.670 6.551 -0.004 1.00 95.00 96 PHE A N 1
ATOM 639 C CA . PHE A 1 96 ? 7.606 5.572 -0.541 1.00 95.00 96 PHE A CA 1
ATOM 640 C C . PHE A 1 96 ? 6.976 4.194 -0.484 1.00 95.00 96 PHE A C 1
ATOM 642 O O . PHE A 1 96 ? 6.433 3.792 0.545 1.00 95.00 96 PHE A O 1
ATOM 649 N N . TYR A 1 97 ? 7.110 3.470 -1.583 1.00 92.50 97 TYR A N 1
ATOM 650 C CA . TYR A 1 97 ? 6.648 2.105 -1.708 1.00 92.50 97 TYR A CA 1
ATOM 651 C C . TYR A 1 97 ? 7.778 1.231 -2.219 1.00 92.50 97 TYR A C 1
ATOM 653 O O . TYR A 1 97 ? 8.603 1.661 -3.027 1.00 92.50 97 TYR A O 1
ATOM 661 N N . GLU A 1 98 ? 7.768 -0.013 -1.771 1.00 93.94 98 GLU A N 1
ATOM 662 C CA . GLU A 1 98 ? 8.686 -1.045 -2.217 1.00 93.94 98 GLU A CA 1
ATOM 663 C C . GLU A 1 98 ? 7.875 -2.293 -2.552 1.00 93.94 98 GLU A C 1
ATOM 665 O O . GLU A 1 98 ? 6.951 -2.656 -1.822 1.00 93.94 98 GLU A O 1
ATOM 670 N N . ALA A 1 99 ? 8.201 -2.934 -3.670 1.00 92.31 99 ALA A N 1
ATOM 671 C CA . ALA A 1 99 ? 7.579 -4.184 -4.082 1.00 92.31 99 ALA A CA 1
ATOM 672 C C . ALA A 1 99 ? 8.606 -5.102 -4.763 1.00 92.31 99 ALA A C 1
ATOM 674 O O . ALA A 1 99 ? 9.561 -4.607 -5.374 1.00 92.31 99 ALA A O 1
ATOM 675 N N . PRO A 1 100 ? 8.431 -6.435 -4.709 1.00 94.75 100 PRO A N 1
ATOM 676 C CA . PRO A 1 100 ? 9.235 -7.351 -5.509 1.00 94.75 100 PRO A CA 1
ATOM 677 C C . PRO A 1 100 ? 9.131 -7.015 -7.001 1.00 94.75 100 PRO A C 1
ATOM 679 O O . PRO A 1 100 ? 8.037 -6.870 -7.548 1.00 94.75 100 PRO A O 1
ATOM 682 N N . ALA A 1 101 ? 10.269 -6.917 -7.690 1.00 93.06 101 ALA A N 1
ATOM 683 C CA . ALA A 1 101 ? 10.284 -6.574 -9.112 1.00 93.06 101 ALA A CA 1
ATOM 684 C C . ALA A 1 101 ? 9.613 -7.647 -9.991 1.00 93.06 101 ALA A C 1
ATOM 686 O O . ALA A 1 101 ? 9.119 -7.335 -11.072 1.00 93.06 101 ALA A O 1
ATOM 687 N N . THR A 1 102 ? 9.558 -8.893 -9.508 1.00 87.50 102 THR A N 1
ATOM 688 C CA . THR A 1 102 ? 8.891 -10.026 -10.165 1.00 87.50 102 THR A CA 1
ATOM 689 C C . THR A 1 102 ? 7.369 -9.956 -10.117 1.00 87.50 102 THR A C 1
ATOM 691 O O . THR A 1 102 ? 6.728 -10.366 -11.081 1.00 87.50 102 THR A O 1
ATOM 694 N N . SER A 1 103 ? 6.785 -9.447 -9.028 1.00 89.94 103 SER A N 1
ATOM 695 C CA . SER A 1 103 ? 5.340 -9.196 -8.937 1.00 89.94 103 SER A CA 1
ATOM 696 C C . SER A 1 103 ? 4.953 -7.840 -9.520 1.00 89.94 103 SER A C 1
ATOM 698 O O . SER A 1 103 ? 3.810 -7.651 -9.918 1.00 89.94 103 SER A O 1
ATOM 700 N N . GLY A 1 104 ? 5.905 -6.908 -9.591 1.00 91.75 104 GLY A N 1
ATOM 701 C CA . GLY A 1 104 ? 5.648 -5.528 -9.970 1.00 91.75 104 GLY A CA 1
ATOM 702 C C . GLY A 1 104 ? 5.131 -4.688 -8.803 1.00 91.75 104 GLY A C 1
ATOM 703 O O . GLY A 1 104 ? 4.924 -5.161 -7.686 1.00 91.75 104 GLY A O 1
ATOM 704 N N . PHE A 1 105 ? 4.964 -3.403 -9.086 1.00 94.56 105 PHE A N 1
ATOM 705 C CA . PHE A 1 105 ? 4.410 -2.388 -8.206 1.00 94.56 105 PHE A CA 1
ATOM 706 C C . PHE A 1 105 ? 2.977 -2.062 -8.633 1.00 94.56 105 PHE A C 1
ATOM 708 O O . PHE A 1 105 ? 2.717 -1.912 -9.826 1.00 94.56 105 PHE A O 1
ATOM 715 N N . HIS A 1 106 ? 2.075 -1.886 -7.669 1.00 94.94 106 HIS A N 1
ATOM 716 C CA . HIS A 1 106 ? 0.684 -1.505 -7.904 1.00 94.94 106 HIS A CA 1
ATOM 717 C C . HIS A 1 106 ? 0.315 -0.319 -7.017 1.00 94.94 106 HIS A C 1
ATOM 719 O O . HIS A 1 106 ? 0.586 -0.325 -5.817 1.00 94.94 106 HIS A O 1
ATOM 725 N N . TYR A 1 107 ? -0.324 0.687 -7.604 1.00 95.19 107 TYR A N 1
ATOM 726 C CA . TYR A 1 107 ? -0.799 1.870 -6.901 1.00 95.19 107 TYR A CA 1
ATOM 727 C C . TYR A 1 107 ? -2.233 2.180 -7.297 1.00 95.19 107 TYR A C 1
ATOM 729 O O . TYR A 1 107 ? -2.500 2.445 -8.468 1.00 95.19 107 TYR A O 1
ATOM 737 N N . THR A 1 108 ? -3.136 2.206 -6.320 1.00 95.06 108 THR A N 1
ATOM 738 C CA . THR A 1 108 ? -4.521 2.639 -6.519 1.00 95.06 108 THR A CA 1
ATOM 739 C C . THR A 1 108 ? -4.683 4.068 -6.023 1.00 95.06 108 THR A C 1
ATOM 741 O O . THR A 1 108 ? -4.424 4.364 -4.856 1.00 95.06 108 THR A O 1
ATOM 744 N N . ALA A 1 109 ? -5.121 4.965 -6.904 1.00 92.75 109 ALA A N 1
ATOM 745 C CA . ALA A 1 109 ? -5.326 6.362 -6.554 1.00 92.75 109 ALA A CA 1
ATOM 746 C C . ALA A 1 109 ? -6.485 6.498 -5.557 1.00 92.75 109 ALA A C 1
ATOM 748 O O . ALA A 1 109 ? -7.631 6.183 -5.867 1.00 92.75 109 ALA A O 1
ATOM 749 N N . GLY A 1 110 ? -6.208 7.011 -4.357 1.00 85.69 110 GLY A N 1
ATOM 750 C CA . GLY A 1 110 ? -7.250 7.270 -3.354 1.00 85.69 110 GLY A CA 1
ATOM 751 C C . GLY A 1 110 ? -8.098 8.513 -3.653 1.00 85.69 110 GLY A C 1
ATOM 752 O O . GLY A 1 110 ? -9.187 8.671 -3.106 1.00 85.69 110 GLY A O 1
ATOM 753 N N . ILE A 1 111 ? -7.604 9.410 -4.510 1.00 80.25 111 ILE A N 1
ATOM 754 C CA . ILE A 1 111 ? -8.260 10.665 -4.890 1.00 80.25 111 ILE A CA 1
ATOM 755 C C . ILE A 1 111 ? -8.007 10.985 -6.366 1.00 80.25 111 ILE A C 1
ATOM 757 O O . ILE A 1 111 ? -6.964 10.639 -6.914 1.00 80.25 111 ILE A O 1
ATOM 761 N N . SER A 1 112 ? -8.945 11.690 -7.002 1.00 90.75 112 SER A N 1
ATOM 762 C CA . SER A 1 112 ? -8.799 12.141 -8.390 1.00 90.75 112 SER A CA 1
ATOM 763 C C . SER A 1 112 ? -7.901 13.374 -8.463 1.00 90.75 112 SER A C 1
ATOM 765 O O . SER A 1 112 ? -8.336 14.479 -8.136 1.00 90.75 112 SER A O 1
ATOM 767 N N . THR A 1 113 ? -6.643 13.192 -8.855 1.00 92.56 113 THR A N 1
ATOM 768 C CA . THR A 1 113 ? -5.652 14.269 -8.958 1.00 92.56 113 THR A CA 1
ATOM 769 C C . THR A 1 113 ? -4.444 13.829 -9.789 1.00 92.56 113 THR A C 1
ATOM 771 O O . THR A 1 113 ? -4.336 12.687 -10.243 1.00 92.56 113 THR A O 1
ATOM 774 N N . THR A 1 114 ? -3.507 14.747 -9.978 1.00 94.50 114 THR A N 1
ATOM 775 C CA . THR A 1 114 ? -2.201 14.453 -10.553 1.00 94.50 114 THR A CA 1
ATOM 776 C C . THR A 1 114 ? -1.274 13.854 -9.499 1.00 94.50 114 THR A C 1
ATOM 778 O O . THR A 1 114 ? -1.070 14.435 -8.431 1.00 94.50 114 THR A O 1
ATOM 781 N N . HIS A 1 115 ? -0.675 12.721 -9.841 1.00 95.06 115 HIS A N 1
ATOM 782 C CA . HIS A 1 115 ? 0.310 12.002 -9.046 1.00 95.06 115 HIS A CA 1
ATOM 783 C C . HIS A 1 115 ? 1.645 12.052 -9.791 1.00 95.06 115 HIS A C 1
ATOM 785 O O . HIS A 1 115 ? 1.705 11.744 -10.981 1.00 95.06 115 HIS A O 1
ATOM 791 N N . SER A 1 116 ? 2.720 12.467 -9.124 1.00 96.31 116 SER A N 1
ATOM 792 C CA . SER A 1 116 ? 4.065 12.385 -9.706 1.00 96.31 116 SER A CA 1
ATOM 793 C C . SER A 1 116 ? 4.741 11.127 -9.196 1.00 96.31 116 SER A C 1
ATOM 795 O O . SER A 1 116 ? 4.902 10.961 -7.991 1.00 96.31 116 SER A O 1
ATOM 797 N N . PHE A 1 117 ? 5.134 10.255 -10.110 1.00 96.56 117 PHE A N 1
ATOM 798 C CA . PHE A 1 117 ? 5.795 9.003 -9.803 1.00 96.56 117 PHE A CA 1
ATOM 799 C C . PHE A 1 117 ? 7.265 9.065 -10.191 1.00 96.56 117 PHE A C 1
ATOM 801 O O . PHE A 1 117 ? 7.630 9.620 -11.229 1.00 96.56 117 PHE A O 1
ATOM 808 N N . SER A 1 118 ? 8.105 8.438 -9.377 1.00 97.12 118 SER A N 1
ATOM 809 C CA . SER A 1 118 ? 9.482 8.114 -9.728 1.00 97.12 118 SER A CA 1
ATOM 810 C C . SER A 1 118 ? 9.766 6.673 -9.338 1.00 97.12 118 SER A C 1
ATOM 812 O O . SER A 1 118 ? 9.623 6.321 -8.170 1.00 97.12 118 SER A O 1
ATOM 814 N N . TRP A 1 119 ? 10.192 5.860 -10.298 1.00 96.81 119 TRP A N 1
ATOM 815 C CA . TRP A 1 119 ? 10.538 4.458 -10.097 1.00 96.81 119 TRP A CA 1
ATOM 816 C C . TRP A 1 119 ? 12.037 4.246 -10.247 1.00 96.81 119 TRP A C 1
ATOM 818 O O . TRP A 1 119 ? 12.661 4.688 -11.220 1.00 96.81 119 TRP A O 1
ATOM 828 N N . SER A 1 120 ? 12.606 3.523 -9.292 1.00 96.75 120 SER A N 1
ATOM 829 C CA . SER A 1 120 ? 13.961 2.998 -9.353 1.00 96.75 120 SER A CA 1
ATOM 830 C C . SER A 1 120 ? 13.952 1.492 -9.118 1.00 96.75 120 SER A C 1
ATOM 832 O O . SER A 1 120 ? 12.995 0.912 -8.607 1.00 96.75 120 SER A O 1
ATOM 834 N N . TYR A 1 121 ? 15.019 0.849 -9.574 1.00 97.19 121 TYR A N 1
ATOM 835 C CA . TYR A 1 121 ? 15.196 -0.592 -9.498 1.00 97.19 121 TYR A CA 1
ATOM 836 C C . TYR A 1 121 ? 16.419 -0.902 -8.648 1.00 97.19 121 TYR A C 1
ATOM 838 O O . TYR A 1 121 ? 17.515 -0.410 -8.946 1.00 97.19 121 TYR A O 1
ATOM 846 N N . GLU A 1 122 ? 16.236 -1.737 -7.634 1.00 97.19 122 GLU A N 1
ATOM 847 C CA . GLU A 1 122 ? 17.302 -2.245 -6.784 1.00 97.19 122 GLU A CA 1
ATOM 848 C C . GLU A 1 122 ? 17.535 -3.726 -7.091 1.00 97.19 122 GLU A C 1
ATOM 850 O O . GLU A 1 122 ? 16.646 -4.562 -6.941 1.00 97.19 122 GLU A O 1
ATOM 855 N N . ALA A 1 123 ? 18.741 -4.035 -7.570 1.00 96.38 123 ALA A N 1
ATOM 856 C CA . ALA A 1 123 ? 19.149 -5.404 -7.843 1.00 96.38 123 ALA A CA 1
ATOM 857 C C . ALA A 1 123 ? 19.766 -6.011 -6.581 1.00 96.38 123 ALA A C 1
ATOM 859 O O . ALA A 1 123 ? 20.708 -5.442 -6.028 1.00 96.38 123 ALA A O 1
ATOM 860 N N . ALA A 1 124 ? 19.318 -7.199 -6.182 1.00 92.94 124 ALA A N 1
ATOM 861 C CA . ALA A 1 124 ? 19.941 -7.955 -5.096 1.00 92.94 124 ALA A CA 1
ATOM 862 C C . ALA A 1 124 ? 21.343 -8.481 -5.473 1.00 92.94 124 ALA A C 1
ATOM 864 O O . ALA A 1 124 ? 22.119 -8.894 -4.612 1.00 92.94 124 ALA A O 1
ATOM 865 N N . GLY A 1 125 ? 21.675 -8.472 -6.769 1.00 94.25 125 GLY A N 1
ATOM 866 C CA . GLY A 1 125 ? 22.961 -8.909 -7.304 1.00 94.25 125 GLY A CA 1
ATOM 867 C C . GLY A 1 125 ? 23.475 -8.013 -8.429 1.00 94.25 125 GLY A C 1
ATOM 868 O O . GLY A 1 125 ? 23.499 -6.787 -8.330 1.00 94.25 125 GLY A O 1
ATOM 869 N N . THR 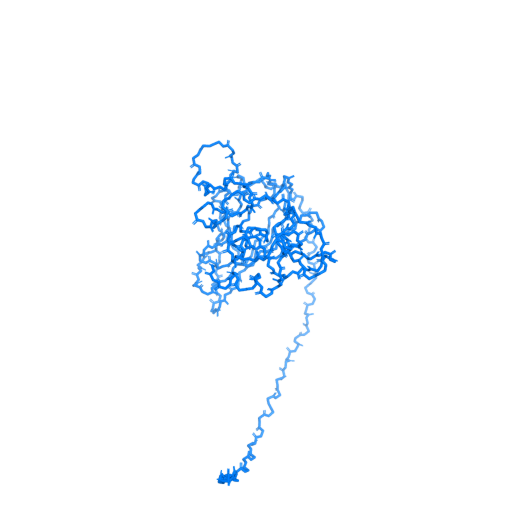A 1 126 ? 23.934 -8.626 -9.522 1.00 94.69 126 THR A N 1
ATOM 870 C CA . THR A 1 126 ? 24.402 -7.870 -10.687 1.00 94.69 126 THR A CA 1
ATOM 871 C C . THR A 1 126 ? 23.229 -7.168 -11.359 1.00 94.69 126 THR A C 1
ATOM 873 O O . THR A 1 126 ? 22.332 -7.813 -11.897 1.00 94.69 126 THR A O 1
ATOM 876 N N . ARG A 1 127 ? 23.261 -5.834 -11.363 1.00 93.00 127 ARG A N 1
ATOM 877 C CA . ARG A 1 127 ? 22.241 -5.024 -12.026 1.00 93.00 127 ARG A CA 1
ATOM 878 C C . ARG A 1 127 ? 22.202 -5.324 -13.534 1.00 93.00 127 ARG A C 1
ATOM 880 O O . ARG A 1 127 ? 23.262 -5.302 -14.167 1.00 93.00 127 ARG A O 1
ATOM 887 N N . PRO A 1 128 ? 21.012 -5.534 -14.129 1.00 93.31 128 PRO A N 1
ATOM 888 C CA . PRO A 1 128 ? 20.878 -5.656 -15.575 1.00 93.31 128 PRO A CA 1
ATOM 889 C C . PRO A 1 128 ? 21.434 -4.427 -16.304 1.00 93.31 128 PRO A C 1
ATOM 891 O O . PRO A 1 128 ? 21.233 -3.292 -15.870 1.00 93.31 128 PRO A O 1
ATOM 894 N N . ALA A 1 129 ? 22.109 -4.647 -17.436 1.00 93.00 129 ALA A N 1
ATOM 895 C CA . ALA A 1 129 ? 22.658 -3.563 -18.258 1.00 93.00 129 ALA A CA 1
ATOM 896 C C . ALA A 1 129 ? 21.563 -2.682 -18.891 1.00 93.00 129 ALA A C 1
ATOM 898 O O . ALA A 1 129 ? 21.797 -1.513 -19.193 1.00 93.00 129 ALA A O 1
ATOM 899 N N . SER A 1 130 ? 20.364 -3.237 -19.066 1.00 94.56 130 SER A N 1
ATOM 900 C CA . SER A 1 130 ? 19.171 -2.554 -19.557 1.00 94.56 130 SER A CA 1
ATOM 901 C C . SER A 1 130 ? 17.954 -3.040 -18.781 1.00 94.56 130 SER A C 1
ATOM 903 O O . SER A 1 130 ? 17.820 -4.242 -18.557 1.00 94.56 130 SER A O 1
ATOM 905 N N . LEU A 1 131 ? 17.068 -2.117 -18.416 1.00 96.12 131 LEU A N 1
ATOM 906 C CA . LEU A 1 131 ? 15.791 -2.406 -17.770 1.00 96.12 131 LEU A CA 1
ATOM 907 C C . LEU A 1 131 ? 14.670 -1.849 -18.637 1.00 96.12 131 LEU A C 1
ATOM 909 O O . LEU A 1 131 ? 14.709 -0.675 -19.007 1.00 96.12 131 LEU A O 1
ATOM 913 N N . THR A 1 132 ? 13.683 -2.680 -18.939 1.00 97.94 132 THR A N 1
ATOM 914 C CA . THR A 1 132 ? 12.446 -2.296 -19.610 1.00 97.94 132 THR A CA 1
ATOM 915 C C . THR A 1 132 ? 11.323 -2.259 -18.586 1.00 97.94 132 THR A C 1
ATOM 917 O O . THR A 1 132 ? 10.958 -3.275 -18.000 1.00 97.94 132 THR A O 1
ATOM 920 N N . TRP A 1 133 ? 10.781 -1.068 -18.383 1.00 97.50 133 TRP A N 1
ATOM 921 C CA . TRP A 1 133 ? 9.620 -0.788 -17.558 1.00 97.50 133 TRP A CA 1
ATOM 922 C C . TRP A 1 133 ? 8.370 -0.955 -18.401 1.00 97.50 133 TRP A C 1
ATOM 924 O O . TRP A 1 133 ? 8.301 -0.373 -19.482 1.00 97.50 133 TRP A O 1
ATOM 934 N N . THR A 1 134 ? 7.400 -1.721 -17.919 1.00 97.19 134 THR A N 1
ATOM 935 C CA . THR A 1 134 ? 6.096 -1.881 -18.569 1.00 97.19 134 THR A CA 1
ATOM 936 C C . THR A 1 134 ? 5.024 -1.338 -17.648 1.00 97.19 134 THR A C 1
ATOM 938 O O . THR A 1 134 ? 4.950 -1.722 -16.479 1.00 97.19 134 THR A O 1
A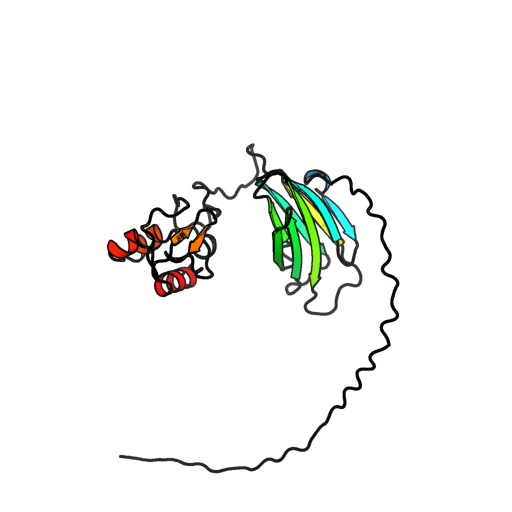TOM 941 N N . PHE A 1 135 ? 4.208 -0.445 -18.189 1.00 96.62 135 PHE A N 1
ATOM 942 C CA . PHE A 1 135 ? 3.119 0.212 -17.491 1.00 96.62 135 PHE A CA 1
ATOM 943 C C . PHE A 1 135 ? 1.805 -0.413 -17.941 1.00 96.62 135 PHE A C 1
ATOM 945 O O . PHE A 1 135 ? 1.600 -0.698 -19.120 1.00 96.62 135 PHE A O 1
ATOM 952 N N . SER A 1 136 ? 0.916 -0.635 -16.988 1.00 95.38 136 SER A N 1
ATOM 953 C CA . SER A 1 136 ? -0.474 -0.971 -17.266 1.00 95.38 136 SER A CA 1
ATOM 954 C C . SER A 1 136 ? -1.364 -0.141 -16.368 1.00 95.38 136 SER A C 1
ATOM 956 O O . SER A 1 136 ? -1.011 0.160 -15.224 1.00 95.38 136 SER A O 1
ATOM 958 N N . CYS A 1 137 ? -2.501 0.264 -16.905 1.00 93.31 137 CYS A N 1
ATOM 959 C CA . CYS A 1 137 ? -3.484 1.007 -16.149 1.00 93.31 137 CYS A CA 1
ATOM 960 C C . CYS A 1 137 ? -4.836 0.339 -16.300 1.00 93.31 137 CYS A C 1
ATOM 962 O O . CYS A 1 137 ? -5.335 0.165 -17.409 1.00 93.31 137 CYS A O 1
ATOM 964 N N . SER A 1 138 ? -5.469 0.042 -15.173 1.00 89.94 138 SER A N 1
ATOM 965 C CA . SER A 1 138 ? -6.887 -0.269 -15.162 1.00 89.94 138 SER A CA 1
ATOM 966 C C . SER A 1 138 ? -7.648 0.975 -14.737 1.00 89.94 138 SER A C 1
ATOM 968 O O . SER A 1 138 ? -7.499 1.452 -13.606 1.00 89.94 138 SER A O 1
ATOM 970 N N . SER A 1 139 ? -8.501 1.478 -15.632 1.00 78.81 139 SER A N 1
ATOM 971 C CA . SER A 1 139 ? -9.561 2.395 -15.229 1.00 78.81 139 SER A CA 1
ATOM 972 C C . SER A 1 139 ? -10.350 1.699 -14.125 1.00 78.81 139 SER A C 1
ATOM 974 O O . SER A 1 139 ? -10.842 0.591 -14.359 1.00 78.81 139 SER A O 1
ATOM 976 N N . GLY A 1 140 ? -10.458 2.313 -12.946 1.00 59.50 140 GLY A N 1
ATOM 977 C CA . GLY A 1 140 ? -11.263 1.842 -11.814 1.00 59.50 140 GLY A CA 1
ATOM 978 C C . GLY A 1 140 ? -12.757 1.925 -12.121 1.00 59.50 140 GLY A C 1
ATOM 979 O O . GLY A 1 140 ? -13.525 2.548 -11.395 1.00 59.50 140 GLY A O 1
ATOM 980 N N . GLY A 1 141 ? -13.163 1.386 -13.269 1.00 48.91 141 GLY A N 1
ATOM 981 C CA . GLY A 1 141 ? -14.510 1.437 -13.776 1.00 48.91 141 GLY A CA 1
ATOM 982 C C . GLY A 1 141 ? -15.421 0.702 -12.811 1.00 48.91 141 GLY A C 1
ATOM 983 O O . GLY A 1 141 ? -15.366 -0.521 -12.709 1.00 48.91 141 GLY A O 1
ATOM 984 N N . SER A 1 142 ? -16.323 1.447 -12.176 1.00 51.88 142 SER A N 1
ATOM 985 C CA . SER A 1 142 ? -17.562 0.951 -11.570 1.00 51.88 142 SER A CA 1
ATOM 986 C C . SER A 1 142 ? -18.506 0.285 -12.598 1.00 51.88 142 SER A C 1
ATOM 988 O O . SER A 1 142 ? -19.711 0.513 -12.577 1.00 51.88 142 SER A O 1
ATOM 990 N N . GLY A 1 143 ? -17.997 -0.515 -13.539 1.00 49.09 143 GLY A N 1
ATOM 991 C CA . GLY A 1 143 ? -18.765 -1.039 -14.665 1.00 49.09 143 GLY A CA 1
ATOM 992 C C . GLY A 1 143 ? -18.116 -2.241 -15.340 1.00 49.09 143 GLY A C 1
ATOM 993 O O . GLY A 1 143 ? -17.532 -2.102 -16.404 1.00 49.09 143 GLY A O 1
ATOM 994 N N . GLY A 1 144 ? -18.299 -3.420 -14.738 1.00 46.53 144 GLY A N 1
ATOM 995 C CA . GLY A 1 144 ? -18.411 -4.699 -15.446 1.00 46.53 144 GLY A CA 1
ATOM 996 C C . GLY A 1 144 ? -17.115 -5.348 -15.937 1.00 46.53 144 GLY A C 1
ATOM 997 O O . GLY A 1 144 ? -16.691 -5.121 -17.063 1.00 46.53 144 GLY A O 1
ATOM 998 N N . GLY A 1 145 ? -16.575 -6.281 -15.147 1.00 41.44 145 GLY A N 1
ATOM 999 C CA . GLY A 1 145 ? -15.728 -7.360 -15.676 1.00 41.44 145 GLY A CA 1
ATOM 1000 C C . GLY A 1 145 ? -14.248 -7.326 -15.304 1.00 41.44 145 GLY A C 1
ATOM 1001 O O . GLY A 1 145 ? -13.490 -8.134 -15.829 1.00 41.44 145 GLY A O 1
ATOM 1002 N N . SER A 1 146 ? -13.832 -6.459 -14.382 1.00 44.53 146 SER A N 1
ATOM 1003 C CA . SER A 1 146 ? -12.655 -6.762 -13.569 1.00 44.53 146 SER A CA 1
ATOM 1004 C C . SER A 1 146 ? -13.064 -7.866 -12.600 1.00 44.53 146 SER A C 1
ATOM 1006 O O . SER A 1 146 ? -14.151 -7.805 -12.019 1.00 44.53 146 SER A O 1
ATOM 1008 N N . THR A 1 147 ? -12.215 -8.864 -12.386 1.00 43.28 147 THR A N 1
ATOM 1009 C CA . THR A 1 147 ? -12.211 -9.588 -11.115 1.00 43.28 147 THR A CA 1
ATOM 1010 C C . THR A 1 147 ? -11.773 -8.592 -10.042 1.00 43.28 147 THR A C 1
ATOM 1012 O O . THR A 1 147 ? -10.678 -8.707 -9.495 1.00 43.28 147 THR A O 1
ATOM 1015 N N . THR A 1 148 ? -12.592 -7.562 -9.791 1.00 47.09 148 THR A N 1
ATOM 1016 C CA . THR A 1 148 ? -12.560 -6.823 -8.542 1.00 47.09 148 THR A CA 1
ATOM 1017 C C . THR A 1 148 ? -12.616 -7.921 -7.518 1.00 47.09 148 THR A C 1
ATOM 1019 O O . THR A 1 148 ? -13.596 -8.672 -7.477 1.00 47.09 148 THR A O 1
ATOM 1022 N N . VAL A 1 149 ? -11.525 -8.108 -6.787 1.00 60.75 149 VAL A N 1
ATOM 1023 C CA . VAL A 1 149 ? -11.641 -8.877 -5.571 1.00 60.75 149 VAL A CA 1
ATOM 1024 C C . VAL A 1 149 ? -12.682 -8.098 -4.793 1.00 60.75 149 VAL A C 1
ATOM 1026 O O . VAL A 1 149 ? -12.470 -6.914 -4.529 1.00 60.75 149 VAL A O 1
ATOM 1029 N N . SER A 1 150 ? -13.879 -8.677 -4.679 1.00 82.25 150 SER A N 1
ATOM 1030 C CA . SER A 1 150 ? -14.995 -7.997 -4.042 1.00 82.25 150 SER A CA 1
ATOM 1031 C C . SER A 1 150 ? -14.497 -7.518 -2.690 1.00 82.25 150 SER A C 1
ATOM 1033 O O . SER A 1 150 ? -13.739 -8.231 -2.054 1.00 82.25 150 SER A O 1
ATOM 1035 N N . ASP A 1 151 ? -14.828 -6.297 -2.324 1.00 83.25 151 ASP A N 1
ATOM 1036 C CA . ASP A 1 151 ? -14.610 -5.744 -0.994 1.00 83.25 151 ASP A CA 1
ATOM 1037 C C . ASP A 1 151 ? -15.986 -5.204 -0.622 1.00 83.25 151 ASP A C 1
ATOM 1039 O O . ASP A 1 151 ? -16.406 -4.127 -1.063 1.00 83.25 151 ASP A O 1
ATOM 1043 N N . ALA A 1 152 ? -16.780 -6.078 -0.011 1.00 84.81 152 ALA A N 1
ATOM 1044 C CA . ALA A 1 152 ? -18.205 -5.861 0.164 1.00 84.81 152 ALA A CA 1
ATOM 1045 C C . ALA A 1 152 ? -18.505 -4.728 1.155 1.00 84.81 152 ALA A C 1
ATOM 1047 O O . ALA A 1 152 ? -19.584 -4.128 1.076 1.00 84.81 152 ALA A O 1
ATOM 1048 N N . ASP A 1 153 ? -17.587 -4.435 2.076 1.00 84.25 153 ASP A N 1
ATOM 1049 C CA . ASP A 1 153 ? -17.758 -3.423 3.119 1.00 84.25 153 ASP A CA 1
ATOM 1050 C C . ASP A 1 153 ? -16.888 -2.168 2.931 1.00 84.25 153 ASP A C 1
ATOM 1052 O O . ASP A 1 153 ? -17.167 -1.133 3.550 1.00 84.25 153 ASP A O 1
ATOM 1056 N N . GLY A 1 154 ? -15.947 -2.199 1.987 1.00 84.00 154 GLY A N 1
ATOM 1057 C CA . GLY A 1 154 ? -15.129 -1.063 1.587 1.00 84.00 154 GLY A CA 1
ATOM 1058 C C . GLY A 1 154 ? -14.066 -0.704 2.618 1.00 84.00 154 GLY A C 1
ATOM 1059 O O . GLY A 1 154 ? -13.698 0.475 2.720 1.00 84.00 154 GLY A O 1
ATOM 1060 N N . ASP A 1 155 ? -13.616 -1.667 3.422 1.00 81.12 155 ASP A N 1
ATOM 1061 C CA . ASP A 1 155 ? -12.580 -1.446 4.427 1.00 81.12 155 ASP A CA 1
ATOM 1062 C C . ASP A 1 155 ? -11.152 -1.452 3.842 1.00 81.12 155 ASP A C 1
ATOM 1064 O O . ASP A 1 155 ? -10.201 -1.047 4.522 1.00 81.12 155 ASP A O 1
ATOM 1068 N N . GLY A 1 156 ? -11.019 -1.800 2.556 1.00 83.06 156 GLY A N 1
ATOM 1069 C CA . GLY A 1 156 ? -9.756 -1.873 1.829 1.00 83.06 156 GLY A CA 1
ATOM 1070 C C . GLY A 1 156 ? -9.120 -3.263 1.829 1.00 83.06 156 GLY A C 1
ATOM 1071 O O . GLY A 1 156 ? -7.979 -3.395 1.370 1.00 83.06 156 GLY A O 1
ATOM 1072 N N . VAL A 1 157 ? -9.819 -4.284 2.328 1.00 85.56 157 VAL A N 1
ATOM 1073 C CA . VAL A 1 157 ? -9.420 -5.69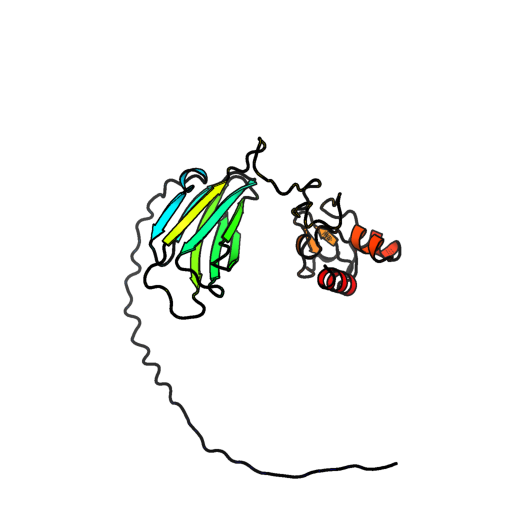0 2.285 1.00 85.56 157 VAL A CA 1
ATOM 1074 C C . VAL A 1 157 ? -10.374 -6.463 1.377 1.00 85.56 157 VAL A C 1
ATOM 1076 O O . VAL A 1 157 ? -11.588 -6.388 1.448 1.00 85.56 157 VAL A O 1
ATOM 1079 N N . ALA A 1 158 ? -9.784 -7.231 0.473 1.00 85.25 158 ALA A N 1
ATOM 1080 C CA . ALA A 1 158 ? -10.496 -8.134 -0.415 1.00 85.25 158 ALA A CA 1
ATOM 1081 C C . ALA A 1 158 ? -11.317 -9.187 0.359 1.00 85.25 158 ALA A C 1
ATOM 1083 O O . ALA A 1 158 ? -10.731 -9.880 1.176 1.00 85.25 158 ALA A O 1
ATOM 1084 N N . ASP A 1 159 ? -12.572 -9.457 -0.010 1.00 86.19 159 ASP A N 1
ATOM 1085 C CA . ASP A 1 159 ? -13.470 -10.502 0.527 1.00 86.19 159 ASP A CA 1
ATOM 1086 C C . ASP A 1 159 ? -12.799 -11.884 0.623 1.00 86.19 159 ASP A C 1
ATOM 1088 O O . ASP A 1 159 ? -13.124 -12.694 1.485 1.00 86.19 159 ASP A O 1
ATOM 1092 N N . SER A 1 160 ? -11.864 -12.200 -0.283 1.00 87.38 160 SER A N 1
ATOM 1093 C CA . SER A 1 160 ? -11.123 -13.471 -0.249 1.00 87.38 160 SER A CA 1
ATOM 1094 C C . SER A 1 160 ? -10.054 -13.544 0.849 1.00 87.38 160 SER A C 1
ATOM 1096 O O . SER A 1 160 ? -9.549 -14.628 1.130 1.00 87.38 160 SER A O 1
ATOM 1098 N N . ALA A 1 161 ? -9.654 -12.396 1.389 1.00 85.25 161 ALA A N 1
ATOM 1099 C CA . ALA A 1 161 ? -8.649 -12.207 2.433 1.00 85.25 161 ALA A CA 1
ATOM 1100 C C . ALA A 1 161 ? -9.220 -11.528 3.697 1.00 85.25 161 ALA A C 1
ATOM 1102 O O . ALA A 1 161 ? -8.518 -11.451 4.701 1.00 85.25 161 ALA A O 1
ATOM 1103 N N . ASP A 1 162 ? -10.462 -11.045 3.648 1.00 92.25 162 ASP A N 1
ATOM 1104 C CA . ASP A 1 162 ? -11.170 -10.425 4.758 1.00 92.25 162 ASP A CA 1
ATOM 1105 C C . ASP A 1 162 ? -11.758 -11.504 5.675 1.00 92.25 162 ASP A C 1
ATOM 1107 O O . ASP A 1 162 ? -12.590 -12.331 5.291 1.00 92.25 162 ASP A O 1
ATOM 1111 N N . VAL A 1 163 ? -11.280 -11.507 6.913 1.00 95.75 163 VAL A N 1
ATOM 1112 C CA . VAL A 1 163 ? -11.746 -12.400 7.974 1.00 95.75 163 VAL A CA 1
ATOM 1113 C C . VAL A 1 163 ? -13.017 -11.845 8.624 1.00 95.75 163 VAL A C 1
ATOM 1115 O O . VAL A 1 163 ? -13.831 -12.605 9.153 1.00 95.75 163 VAL A O 1
ATOM 1118 N N . CYS A 1 164 ? -13.226 -10.531 8.565 1.00 94.81 164 CYS A N 1
ATOM 1119 C CA . CYS A 1 164 ? -14.241 -9.811 9.311 1.00 94.81 164 CYS A CA 1
ATOM 1120 C C . CYS A 1 164 ? -15.183 -9.012 8.412 1.00 94.81 164 CYS A C 1
ATOM 1122 O O . CYS A 1 164 ? -15.291 -7.797 8.554 1.00 94.81 164 CYS A O 1
ATOM 1124 N N . SER A 1 165 ? -16.010 -9.722 7.645 1.00 92.19 165 SER A N 1
ATOM 1125 C CA . SER A 1 165 ? -17.036 -9.094 6.808 1.00 92.19 165 SER A CA 1
ATOM 1126 C C . SER A 1 165 ? -17.884 -8.060 7.566 1.00 92.19 165 SER A C 1
ATOM 1128 O O . SER A 1 165 ? -18.388 -8.332 8.669 1.00 92.19 165 SER A O 1
ATOM 1130 N N . GLY A 1 166 ? -18.133 -6.917 6.937 1.00 91.25 166 GLY A N 1
ATOM 1131 C CA . GLY A 1 166 ? -18.946 -5.830 7.483 1.00 91.25 166 GLY A CA 1
ATOM 1132 C C . GLY A 1 166 ? -18.177 -4.889 8.409 1.00 91.25 166 GLY A C 1
ATOM 1133 O O . GLY A 1 166 ? -18.789 -4.232 9.264 1.00 91.25 166 GLY A O 1
ATOM 1134 N N . THR A 1 167 ? -16.859 -4.827 8.271 1.00 93.94 167 THR A N 1
ATOM 1135 C CA . THR A 1 167 ? -16.033 -3.820 8.916 1.00 93.94 167 THR A CA 1
ATOM 1136 C C . THR A 1 167 ? -16.449 -2.431 8.466 1.00 93.94 167 THR A C 1
ATOM 1138 O O . THR A 1 167 ? -16.684 -2.137 7.301 1.00 93.94 167 THR A O 1
ATOM 1141 N N . SER A 1 168 ? -16.575 -1.533 9.441 1.00 92.88 168 SER A N 1
ATOM 1142 C CA . SER A 1 168 ? -16.907 -0.140 9.181 1.00 92.88 168 SER A CA 1
ATOM 1143 C C . SER A 1 168 ? -15.871 0.761 9.824 1.00 92.88 168 SER A C 1
ATOM 1145 O O . SER A 1 168 ? -15.658 0.721 11.040 1.00 92.88 168 SER A O 1
ATOM 1147 N N . LEU A 1 169 ? -15.233 1.583 8.991 1.00 91.25 169 LEU A N 1
ATOM 1148 C CA . LEU A 1 169 ? -14.217 2.542 9.399 1.00 91.25 169 LEU A CA 1
ATOM 1149 C C . LEU A 1 169 ? -14.785 3.975 9.419 1.00 91.25 169 LEU A C 1
ATOM 1151 O O . LEU A 1 169 ? -15.458 4.396 8.477 1.00 91.25 169 LEU A O 1
ATOM 1155 N N . PRO A 1 170 ? -14.474 4.792 10.444 1.00 93.12 170 PRO A N 1
ATOM 1156 C CA . PRO A 1 170 ? -13.688 4.459 11.631 1.00 93.12 170 PRO A CA 1
ATOM 1157 C C . PRO A 1 170 ? -14.455 3.569 12.618 1.00 93.12 170 PRO A C 1
ATOM 1159 O O . PRO A 1 170 ? -15.681 3.637 12.722 1.00 93.12 170 PRO A O 1
ATOM 1162 N N . ASP A 1 171 ? -13.706 2.821 13.426 1.00 91.88 171 ASP A N 1
ATOM 1163 C CA . ASP A 1 171 ? -14.282 1.978 14.469 1.00 91.88 171 ASP A CA 1
ATOM 1164 C C . ASP A 1 171 ? -15.040 2.823 15.517 1.00 91.88 171 ASP A C 1
ATOM 1166 O O . ASP A 1 171 ? -14.584 3.872 15.992 1.00 91.88 171 ASP A O 1
ATOM 1170 N N . SER A 1 172 ? -16.226 2.350 15.895 1.00 89.88 172 SER A N 1
ATOM 1171 C CA . SER A 1 172 ? -17.163 3.030 16.793 1.00 89.88 172 SER A CA 1
ATOM 1172 C C . SER A 1 172 ? -16.868 2.727 18.265 1.00 89.88 172 SER A C 1
ATOM 1174 O O . SER A 1 172 ? -17.712 2.192 18.993 1.00 89.88 172 SER A O 1
ATOM 1176 N N . VAL A 1 173 ? -15.668 3.091 18.726 1.00 92.00 173 VAL A N 1
ATOM 1177 C CA . VAL A 1 173 ? -15.250 2.941 20.129 1.00 92.00 173 VAL A CA 1
ATOM 1178 C C . VAL A 1 173 ? -15.041 4.283 20.830 1.00 92.00 173 VAL A C 1
ATOM 1180 O O . VAL A 1 173 ? -14.766 5.323 20.231 1.00 92.00 173 VAL A O 1
ATOM 1183 N N . ARG A 1 174 ? -15.135 4.270 22.161 1.00 93.31 174 ARG A N 1
ATOM 1184 C CA . ARG A 1 174 ? -14.730 5.391 23.005 1.00 93.31 174 ARG A CA 1
ATOM 1185 C C . ARG A 1 174 ? -13.209 5.455 23.057 1.00 93.31 174 ARG A C 1
ATOM 1187 O O . ARG A 1 174 ? -12.567 4.575 23.617 1.00 93.31 174 ARG A O 1
ATOM 1194 N N . LYS A 1 175 ? -12.656 6.560 22.576 1.00 93.88 175 LYS A N 1
ATOM 1195 C CA . LYS A 1 175 ? -11.223 6.864 22.636 1.00 93.88 175 LYS A CA 1
ATOM 1196 C C . LYS A 1 175 ? -10.694 6.734 24.070 1.00 93.88 175 LYS A C 1
ATOM 1198 O O . LYS A 1 175 ? -11.163 7.433 24.969 1.00 93.88 175 LYS A O 1
ATOM 1203 N N . ALA A 1 176 ? -9.738 5.835 24.282 1.00 93.50 176 ALA A N 1
ATOM 1204 C CA . ALA A 1 176 ? -9.060 5.636 25.559 1.00 93.50 176 ALA A CA 1
ATOM 1205 C C . ALA A 1 176 ? -7.561 5.412 25.324 1.00 93.50 176 ALA A C 1
ATOM 1207 O O . ALA A 1 176 ? -7.174 4.772 24.348 1.00 93.50 176 ALA A O 1
ATOM 1208 N N . ALA A 1 177 ? -6.716 5.938 26.211 1.00 94.94 177 ALA A N 1
ATOM 1209 C CA . ALA A 1 177 ? -5.278 5.689 26.146 1.00 94.94 177 ALA A CA 1
ATOM 1210 C C . ALA A 1 177 ? -4.992 4.182 26.274 1.00 94.94 177 ALA A C 1
ATOM 1212 O O . ALA A 1 177 ? -5.566 3.512 27.137 1.00 94.94 177 ALA A O 1
ATOM 1213 N N . GLY A 1 178 ? -4.137 3.650 25.397 1.00 94.25 178 GLY A N 1
ATOM 1214 C CA . GLY A 1 178 ? -3.796 2.223 25.346 1.00 94.25 178 GLY A CA 1
ATOM 1215 C C . GLY A 1 178 ? -4.865 1.291 24.755 1.00 94.25 178 GLY A C 1
ATOM 1216 O O . GLY A 1 178 ? -4.617 0.087 24.664 1.00 94.25 178 GLY A O 1
ATOM 1217 N N . GLY A 1 179 ? -6.026 1.818 24.351 1.00 97.12 179 GLY A N 1
ATOM 1218 C CA . GLY A 1 179 ? -7.044 1.095 23.589 1.00 97.12 179 GLY A CA 1
ATOM 1219 C C . GLY A 1 179 ? -6.986 1.490 22.116 1.00 97.12 179 GLY A C 1
ATOM 1220 O O . GLY A 1 179 ? -7.403 2.590 21.759 1.00 97.12 179 GLY A O 1
ATOM 1221 N N . TYR A 1 180 ? -6.448 0.605 21.281 1.00 98.00 180 TYR A N 1
ATOM 1222 C CA . TYR A 1 180 ? -6.258 0.826 19.851 1.00 98.00 180 TYR A CA 1
ATOM 1223 C C . TYR A 1 180 ? -7.521 0.497 19.062 1.00 98.00 180 TYR A C 1
ATOM 1225 O O . TYR A 1 180 ? -8.201 -0.490 19.354 1.00 98.00 180 TYR A O 1
ATOM 1233 N N . TYR A 1 181 ? -7.806 1.323 18.060 1.00 97.56 181 TYR A N 1
ATOM 1234 C CA . TYR A 1 181 ? -8.938 1.202 17.149 1.00 97.56 181 TYR A CA 1
ATOM 1235 C C . TYR A 1 181 ? -8.571 1.721 15.760 1.00 97.56 181 TYR A C 1
ATOM 1237 O O . TYR A 1 181 ? -7.727 2.611 15.631 1.00 97.56 181 TYR A O 1
ATOM 1245 N N . ALA A 1 182 ? -9.199 1.168 14.725 1.00 97.44 182 ALA A N 1
ATOM 1246 C CA . ALA A 1 182 ? -8.950 1.579 13.351 1.00 97.44 182 ALA A CA 1
ATOM 1247 C C . ALA A 1 182 ? -9.615 2.937 13.067 1.00 97.44 182 ALA A C 1
ATOM 1249 O O . ALA A 1 182 ? -10.803 3.145 13.337 1.00 97.44 182 ALA A O 1
ATOM 1250 N N . ASN A 1 183 ? -8.843 3.893 12.550 1.00 95.62 183 ASN A N 1
ATOM 1251 C CA . ASN A 1 183 ? -9.365 5.182 12.102 1.00 95.62 183 ASN A CA 1
ATOM 1252 C C . ASN A 1 183 ? -9.964 5.083 10.682 1.00 95.62 183 ASN A C 1
ATOM 1254 O O . ASN A 1 183 ? -10.033 4.008 10.099 1.00 95.62 183 ASN A O 1
ATOM 1258 N N . LYS A 1 184 ? -10.388 6.215 10.099 1.00 93.94 184 LYS A N 1
ATOM 1259 C CA . LYS A 1 184 ? -10.988 6.250 8.750 1.00 93.94 184 LYS A CA 1
ATOM 1260 C C . LYS A 1 184 ? -10.046 5.731 7.647 1.00 93.94 184 LYS A C 1
ATOM 1262 O O . LYS A 1 184 ? -10.517 5.317 6.602 1.00 93.94 184 LYS A O 1
ATOM 1267 N N . SER A 1 185 ? -8.736 5.776 7.872 1.00 89.69 185 SER A N 1
ATOM 1268 C CA . SER A 1 185 ? -7.713 5.297 6.937 1.00 89.69 185 SER A CA 1
ATOM 1269 C C . SER A 1 185 ? -7.261 3.864 7.239 1.00 89.69 185 SER A C 1
ATOM 1271 O O . SER A 1 185 ? -6.217 3.454 6.748 1.00 89.69 185 SER A O 1
ATOM 1273 N N . GLY A 1 186 ? -7.958 3.141 8.122 1.00 93.81 186 GLY A N 1
ATOM 1274 C CA . GLY A 1 186 ? -7.595 1.779 8.515 1.00 93.81 186 GLY A CA 1
ATOM 1275 C C . GLY A 1 186 ? -6.378 1.687 9.438 1.00 93.81 186 GLY A C 1
ATOM 1276 O O . GLY A 1 186 ? -5.954 0.593 9.775 1.00 93.81 186 GLY A O 1
ATOM 1277 N N . VAL A 1 187 ? -5.799 2.802 9.896 1.00 96.81 187 VAL A N 1
ATOM 1278 C CA . VAL A 1 187 ? -4.637 2.774 10.800 1.00 96.81 187 VAL A CA 1
ATOM 1279 C C . VAL A 1 187 ? -5.103 2.630 12.243 1.00 96.81 187 VAL A C 1
ATOM 1281 O O . VAL A 1 187 ? -5.956 3.399 12.701 1.00 96.81 187 VAL A O 1
ATOM 1284 N N . PHE A 1 188 ? -4.495 1.707 12.989 1.00 97.69 188 PHE A N 1
ATOM 1285 C CA . PHE A 1 188 ? -4.791 1.527 14.406 1.00 97.69 188 PHE A CA 1
ATOM 1286 C C . PHE A 1 188 ? -4.102 2.594 15.260 1.00 97.69 188 PHE A C 1
ATOM 1288 O O . PHE A 1 188 ? -2.871 2.671 15.351 1.00 97.69 188 PHE A O 1
ATOM 1295 N N . ILE A 1 189 ? -4.918 3.407 15.925 1.00 97.88 189 ILE A N 1
ATOM 1296 C CA . ILE A 1 189 ? -4.485 4.471 16.835 1.00 97.88 189 ILE A CA 1
ATOM 1297 C C . ILE A 1 189 ? -5.179 4.336 18.186 1.00 97.88 189 ILE A C 1
ATOM 1299 O O . ILE A 1 189 ? -6.268 3.772 18.269 1.00 97.88 189 ILE A O 1
ATOM 1303 N N . ASP A 1 190 ? -4.575 4.859 19.248 1.00 97.38 190 ASP A N 1
ATOM 1304 C CA . ASP A 1 190 ? -5.208 4.901 20.566 1.00 97.38 190 ASP A CA 1
ATOM 1305 C C . ASP A 1 190 ? -5.940 6.233 20.837 1.00 97.38 190 ASP A C 1
ATOM 1307 O O . ASP A 1 190 ? -6.019 7.132 19.991 1.00 97.38 190 ASP A O 1
ATOM 1311 N N . GLY A 1 191 ? -6.515 6.384 22.034 1.00 94.69 191 GLY A N 1
ATOM 1312 C CA . GLY A 1 191 ? -7.212 7.612 22.426 1.00 94.69 191 GLY A CA 1
ATOM 1313 C C . GLY A 1 191 ? -6.333 8.864 22.535 1.00 94.69 191 GLY A C 1
ATOM 1314 O O . GLY A 1 191 ? -6.881 9.964 22.585 1.00 94.69 191 GLY A O 1
ATOM 1315 N N . THR A 1 192 ? -5.006 8.714 22.547 1.00 96.75 192 THR A N 1
ATOM 1316 C CA . THR A 1 192 ? -4.031 9.817 22.510 1.00 96.75 192 THR A CA 1
ATOM 1317 C C . THR A 1 192 ? -3.553 10.135 21.090 1.00 96.75 192 THR A C 1
ATOM 1319 O O . THR A 1 192 ? -2.878 11.140 20.883 1.00 96.75 192 THR A O 1
ATOM 1322 N N . GLY A 1 193 ? -3.928 9.311 20.105 1.00 95.31 193 GLY A N 1
ATOM 1323 C CA . GLY A 1 193 ? -3.452 9.402 18.726 1.00 95.31 193 GLY A CA 1
ATOM 1324 C C . GLY A 1 193 ? -2.133 8.666 18.478 1.00 95.31 193 GLY A C 1
ATOM 1325 O O . GLY A 1 193 ? -1.582 8.775 17.382 1.00 95.31 193 GLY A O 1
ATOM 1326 N N . ALA A 1 194 ? -1.625 7.908 19.456 1.00 97.31 194 ALA A N 1
ATOM 1327 C CA . ALA A 1 194 ? -0.446 7.073 19.267 1.00 97.31 194 ALA A CA 1
ATOM 1328 C C . ALA A 1 194 ? -0.767 5.940 18.283 1.00 97.31 194 ALA A C 1
ATOM 1330 O O . ALA A 1 194 ? -1.783 5.259 18.424 1.00 97.31 194 ALA A O 1
ATOM 1331 N N . LYS A 1 195 ? 0.095 5.743 17.281 1.00 97.38 195 LYS A N 1
ATOM 1332 C CA . LYS A 1 195 ? -0.047 4.682 16.273 1.00 97.38 195 LYS A CA 1
ATOM 1333 C C . LYS A 1 195 ? 0.480 3.356 16.821 1.00 97.38 195 LYS A C 1
ATOM 1335 O O . LYS A 1 195 ? 1.527 3.341 17.463 1.00 97.38 195 LYS A O 1
ATOM 1340 N N . SER A 1 196 ? -0.203 2.251 16.528 1.00 96.56 196 SER A N 1
ATOM 1341 C CA . SER A 1 196 ? 0.280 0.906 16.882 1.00 96.56 196 SER A CA 1
ATOM 1342 C C . SER A 1 196 ? 1.365 0.383 15.937 1.00 96.56 196 SER A C 1
ATOM 1344 O O . SER A 1 196 ? 2.123 -0.502 16.325 1.00 96.56 196 SER A O 1
ATOM 1346 N N . GLY A 1 197 ? 1.413 0.911 14.707 1.00 95.56 197 GLY A N 1
ATOM 1347 C CA . GLY A 1 197 ? 2.209 0.368 13.603 1.00 95.56 197 GLY A CA 1
ATOM 1348 C C . GLY A 1 197 ? 1.469 -0.651 12.727 1.00 95.56 197 GLY A C 1
ATOM 1349 O O . GLY A 1 197 ? 2.056 -1.099 11.755 1.00 95.56 197 GLY A O 1
ATOM 1350 N N . TYR A 1 198 ? 0.208 -0.972 13.041 1.00 97.06 198 TYR A N 1
ATOM 1351 C CA . TYR A 1 198 ? -0.634 -1.887 12.262 1.00 97.06 198 TYR A CA 1
ATOM 1352 C C . TYR A 1 198 ? -1.798 -1.157 11.580 1.00 97.06 198 TYR A C 1
ATOM 1354 O O . TYR A 1 198 ? -2.259 -0.096 12.029 1.00 97.06 198 TYR A O 1
ATOM 1362 N N . THR A 1 199 ? -2.294 -1.770 10.517 1.00 97.00 199 THR A N 1
ATOM 1363 C CA . THR A 1 199 ? -3.384 -1.324 9.653 1.00 97.00 199 THR A CA 1
ATOM 1364 C C . THR A 1 199 ? -4.486 -2.380 9.568 1.00 97.00 199 THR A C 1
ATOM 1366 O O . THR A 1 199 ? -4.323 -3.495 10.056 1.00 97.00 199 THR A O 1
ATOM 1369 N N . ILE A 1 200 ? -5.615 -2.026 8.953 1.00 96.00 200 ILE A N 1
ATOM 1370 C CA . ILE A 1 200 ? -6.746 -2.932 8.745 1.00 96.00 200 ILE A CA 1
ATOM 1371 C C . ILE A 1 200 ? -6.362 -4.134 7.871 1.00 96.00 200 ILE A C 1
ATOM 1373 O O . ILE A 1 200 ? -6.796 -5.254 8.132 1.00 96.00 200 ILE A O 1
ATOM 1377 N N . THR A 1 201 ? -5.449 -3.924 6.919 1.00 91.75 201 THR A N 1
ATOM 1378 C CA . THR A 1 201 ? -4.867 -4.979 6.086 1.00 91.75 201 THR A CA 1
ATOM 1379 C C . THR A 1 201 ? -4.044 -5.958 6.918 1.00 91.75 201 THR A C 1
ATOM 1381 O O . THR A 1 201 ? -4.204 -7.162 6.755 1.00 91.75 201 THR A O 1
ATOM 1384 N N . ASP A 1 202 ? -3.231 -5.467 7.863 1.00 94.81 202 ASP A N 1
ATOM 1385 C CA . ASP A 1 202 ? -2.468 -6.341 8.772 1.00 94.81 202 ASP A CA 1
ATOM 1386 C C . ASP A 1 202 ? -3.393 -7.188 9.656 1.00 94.81 202 ASP A C 1
ATOM 1388 O O . ASP A 1 202 ? -3.027 -8.272 10.097 1.00 94.81 202 ASP A O 1
ATOM 1392 N N . THR A 1 203 ? -4.598 -6.690 9.940 1.00 97.06 203 THR A N 1
ATOM 1393 C CA . THR A 1 203 ? -5.610 -7.406 10.723 1.00 97.06 203 THR A CA 1
ATOM 1394 C C . THR A 1 203 ? -6.573 -8.233 9.881 1.00 97.06 203 THR A C 1
ATOM 1396 O O . THR A 1 203 ? -7.579 -8.681 10.430 1.00 97.06 203 THR A O 1
ATOM 1399 N N . ALA A 1 204 ? -6.283 -8.422 8.590 1.00 95.62 204 ALA A N 1
ATOM 1400 C CA . ALA A 1 204 ? -7.135 -9.147 7.650 1.00 95.62 204 ALA A CA 1
ATOM 1401 C C . ALA A 1 204 ? -8.592 -8.641 7.660 1.00 95.62 204 ALA A C 1
ATOM 1403 O O . ALA A 1 204 ? -9.527 -9.423 7.780 1.00 95.62 204 ALA A O 1
ATOM 1404 N N . GLY A 1 205 ? -8.768 -7.316 7.631 1.00 95.38 205 GLY A N 1
ATOM 1405 C CA . GLY A 1 205 ? -10.079 -6.657 7.577 1.00 95.38 205 GLY A CA 1
ATOM 1406 C C . GLY A 1 205 ? -10.734 -6.415 8.939 1.00 95.38 205 GLY A C 1
ATOM 1407 O O . GLY A 1 205 ? -11.736 -5.732 9.058 1.00 95.38 205 GLY A O 1
ATOM 1408 N N . CYS A 1 206 ? -10.180 -6.904 10.049 1.00 97.50 206 CYS A N 1
ATOM 1409 C CA . CYS A 1 206 ? -10.886 -6.830 11.333 1.00 97.50 206 CYS A CA 1
ATOM 1410 C C . CYS A 1 206 ? -10.691 -5.519 12.114 1.00 97.50 206 CYS A C 1
ATOM 1412 O O . CYS A 1 206 ? -9.585 -5.196 12.544 1.00 97.50 206 CYS A O 1
ATOM 1414 N N . SER A 1 207 ? -11.777 -4.812 12.460 1.00 96.69 207 SER A N 1
ATOM 1415 C CA . SER A 1 207 ? -11.714 -3.696 13.428 1.00 96.69 207 SER A CA 1
ATOM 1416 C C . SER A 1 207 ? -11.385 -4.163 14.856 1.00 96.69 207 SER A C 1
ATOM 1418 O O . SER A 1 207 ? -11.570 -5.326 15.221 1.00 96.69 207 SER A O 1
ATOM 1420 N N . ALA A 1 208 ? -10.980 -3.242 15.742 1.00 96.44 208 ALA A N 1
ATOM 1421 C CA . ALA A 1 208 ? -10.699 -3.589 17.139 1.00 96.44 208 ALA A CA 1
ATOM 1422 C C . ALA A 1 208 ? -11.929 -4.166 17.855 1.00 96.44 208 ALA A C 1
ATOM 1424 O O . ALA A 1 208 ? -11.801 -5.068 18.687 1.00 96.44 208 ALA A O 1
ATOM 1425 N N . LYS A 1 209 ? -13.128 -3.665 17.541 1.00 95.75 209 LYS A N 1
ATOM 1426 C CA . LYS A 1 209 ? -14.381 -4.198 18.084 1.00 95.75 209 LYS A CA 1
ATOM 1427 C C . LYS A 1 209 ? -14.650 -5.638 17.635 1.00 95.75 209 LYS A C 1
ATOM 1429 O O . LYS A 1 209 ? -15.083 -6.430 18.475 1.00 95.75 209 LYS A O 1
ATOM 1434 N N . GLN A 1 210 ? -14.412 -5.967 16.364 1.00 96.06 210 GLN A N 1
ATOM 1435 C CA . GLN A 1 210 ? -14.571 -7.331 15.840 1.00 96.06 210 GLN A CA 1
ATOM 1436 C C . GLN A 1 210 ? -13.541 -8.276 16.462 1.00 96.06 210 GLN A C 1
ATOM 1438 O O . GLN A 1 210 ? -13.943 -9.256 17.086 1.00 96.06 210 GLN A O 1
ATOM 1443 N N . ILE A 1 211 ? -12.254 -7.903 16.455 1.00 96.81 211 ILE A N 1
ATOM 1444 C CA . ILE A 1 211 ? -11.180 -8.680 17.102 1.00 96.81 211 ILE A CA 1
ATOM 1445 C C . ILE A 1 211 ? -11.528 -8.961 18.568 1.00 96.81 211 ILE A C 1
ATOM 1447 O O . ILE A 1 211 ? -11.406 -10.087 19.048 1.00 96.81 211 ILE A O 1
ATOM 1451 N N . ALA A 1 212 ? -12.000 -7.947 19.303 1.00 96.06 212 ALA A N 1
ATOM 1452 C CA . ALA A 1 212 ? -12.390 -8.108 20.701 1.00 96.06 212 ALA A CA 1
ATOM 1453 C C . ALA A 1 212 ? -13.536 -9.110 20.896 1.00 96.06 212 ALA A C 1
ATOM 1455 O O . ALA A 1 212 ? -13.547 -9.820 21.903 1.00 96.06 212 ALA A O 1
ATOM 1456 N N . ALA A 1 213 ? -14.506 -9.141 19.980 1.00 94.88 213 ALA A N 1
ATOM 1457 C CA . ALA A 1 213 ? -15.612 -10.090 20.029 1.00 94.88 213 ALA A CA 1
ATOM 1458 C C . ALA A 1 213 ? -15.134 -11.516 19.728 1.00 94.88 213 ALA A C 1
ATOM 1460 O O . ALA A 1 213 ? -15.515 -12.444 20.440 1.00 94.88 213 ALA A O 1
ATOM 1461 N N . GLU A 1 214 ? -14.264 -11.670 18.733 1.00 95.50 214 GLU A N 1
ATOM 1462 C CA . GLU A 1 214 ? -13.789 -12.965 18.253 1.00 95.50 214 GLU A CA 1
ATOM 1463 C C . GLU A 1 214 ? -12.861 -13.667 19.247 1.00 95.50 214 GLU A C 1
ATOM 1465 O O . GLU A 1 214 ? -13.043 -14.845 19.548 1.00 95.50 214 GLU A O 1
ATOM 1470 N N . VAL A 1 215 ? -11.946 -12.925 19.879 1.00 96.19 215 VAL A N 1
ATOM 1471 C CA . VAL A 1 215 ? -11.060 -13.483 20.918 1.00 96.19 215 VAL A CA 1
ATOM 1472 C C . VAL A 1 215 ? -11.696 -13.489 22.320 1.00 96.19 215 VAL A C 1
ATOM 1474 O O . VAL A 1 215 ? -11.019 -13.742 23.319 1.00 96.19 215 VAL A O 1
ATOM 1477 N N . GLY A 1 216 ? -13.000 -13.203 22.426 1.00 96.12 216 GLY A N 1
ATOM 1478 C CA . GLY A 1 216 ? -13.768 -13.331 23.669 1.00 96.12 216 GLY A CA 1
ATOM 1479 C C . GLY A 1 216 ? -13.398 -12.325 24.765 1.00 96.12 216 GLY A C 1
ATOM 1480 O O . GLY A 1 216 ? -13.471 -12.641 25.957 1.00 96.12 216 GLY A O 1
ATOM 1481 N N . LEU A 1 217 ? -12.989 -11.107 24.397 1.00 94.62 217 LEU A N 1
ATOM 1482 C CA . LEU A 1 217 ? -12.657 -10.064 25.369 1.00 94.62 217 LEU A CA 1
ATOM 1483 C C . LEU A 1 217 ? -13.897 -9.522 26.083 1.00 94.62 217 LEU A C 1
ATOM 1485 O O . LEU A 1 217 ? -15.041 -9.594 25.631 1.00 94.62 217 LEU A O 1
ATOM 1489 N N . LYS A 1 218 ? -13.657 -8.896 27.237 1.00 92.50 218 LYS A N 1
ATOM 1490 C CA . LYS A 1 218 ? -14.717 -8.249 28.017 1.00 92.50 218 LYS A CA 1
ATOM 1491 C C . LYS A 1 218 ? -15.309 -7.064 27.245 1.00 92.50 218 LYS A C 1
ATOM 1493 O O . LYS A 1 218 ? -14.585 -6.301 26.607 1.00 92.50 218 LYS A O 1
ATOM 1498 N N . LYS A 1 219 ? -16.609 -6.806 27.458 1.00 88.06 219 LYS A N 1
ATOM 1499 C CA . LYS A 1 219 ? -17.360 -5.656 26.899 1.00 88.06 219 LYS A CA 1
ATOM 1500 C C . LYS A 1 219 ? -16.704 -4.285 27.121 1.00 88.06 219 LYS A C 1
ATOM 1502 O O . LYS A 1 219 ? -17.060 -3.318 26.457 1.00 88.06 219 LYS A O 1
ATOM 1507 N N . SER A 1 220 ? -15.800 -4.154 28.091 1.00 86.19 220 SER A N 1
ATOM 1508 C CA . SER A 1 220 ? -15.038 -2.920 28.282 1.00 86.19 220 SER A CA 1
ATOM 1509 C C . SER A 1 220 ? -14.091 -2.653 27.110 1.00 86.19 220 SER A C 1
ATOM 1511 O O . SER A 1 220 ? -14.066 -1.530 26.624 1.00 86.19 220 SER A O 1
ATOM 1513 N N . GLN A 1 221 ? -13.379 -3.671 26.616 1.00 86.12 221 GLN A N 1
ATOM 1514 C CA . GLN A 1 221 ? -12.418 -3.522 25.516 1.00 86.12 221 GLN A CA 1
ATOM 1515 C C . GLN A 1 221 ? -13.128 -3.317 24.177 1.00 86.12 221 GLN A C 1
ATOM 1517 O O . GLN A 1 221 ? -12.767 -2.419 23.428 1.00 86.12 221 GLN A O 1
ATOM 1522 N N . SER A 1 222 ? -14.254 -3.994 23.941 1.00 88.69 222 SER A N 1
ATOM 1523 C CA . SER A 1 222 ? -15.083 -3.720 22.756 1.00 88.69 222 SER A CA 1
ATOM 1524 C C . SER A 1 222 ? -15.649 -2.290 22.717 1.00 88.69 222 SER A C 1
ATOM 1526 O O . SER A 1 222 ? -16.148 -1.852 21.687 1.00 88.69 222 SER A O 1
ATOM 1528 N N . ARG A 1 223 ? -15.629 -1.561 23.845 1.00 92.25 223 ARG A N 1
ATOM 1529 C CA . ARG A 1 223 ? -16.060 -0.158 23.932 1.00 92.25 223 ARG A CA 1
ATOM 1530 C C . ARG A 1 223 ? -14.911 0.834 23.891 1.00 92.25 223 ARG A C 1
ATOM 1532 O O . ARG A 1 223 ? -15.198 2.010 23.705 1.00 92.25 223 ARG A O 1
ATOM 1539 N N . THR A 1 224 ? -13.671 0.417 24.127 1.00 95.31 224 THR A N 1
ATOM 1540 C CA . THR A 1 224 ? -12.519 1.329 24.231 1.00 95.31 224 THR A CA 1
ATOM 1541 C C . THR A 1 224 ? -11.376 1.010 23.275 1.00 95.31 224 THR A C 1
ATOM 1543 O O . THR A 1 224 ? -10.364 1.698 23.316 1.00 95.31 224 THR A O 1
ATOM 1546 N N . GLY A 1 225 ? -11.521 -0.024 22.447 1.00 95.88 225 GLY A N 1
ATOM 1547 C CA . GLY A 1 225 ? -10.440 -0.591 21.647 1.00 95.88 225 GLY A CA 1
ATOM 1548 C C . GLY A 1 225 ? -9.697 -1.719 22.372 1.00 95.88 225 GLY A C 1
ATOM 1549 O O . GLY A 1 225 ? -9.925 -2.000 23.557 1.00 95.88 225 GLY A O 1
ATOM 1550 N N . ILE A 1 226 ? -8.788 -2.366 21.648 1.00 97.50 226 ILE A N 1
ATOM 1551 C CA . ILE A 1 226 ? -7.990 -3.506 22.124 1.00 97.50 226 ILE A CA 1
ATOM 1552 C C . ILE A 1 226 ? -6.586 -3.070 22.544 1.00 97.50 226 ILE A C 1
ATOM 1554 O O . ILE A 1 226 ? -6.084 -2.037 22.110 1.00 97.50 226 ILE A O 1
ATOM 1558 N N . SER A 1 227 ? -5.925 -3.845 23.404 1.00 97.50 227 SER A N 1
ATOM 1559 C CA . SER A 1 227 ? -4.530 -3.562 23.753 1.00 97.50 227 SER A CA 1
ATOM 1560 C C . SER A 1 227 ? -3.591 -3.891 22.589 1.00 97.50 227 SER A C 1
ATOM 1562 O O . SER A 1 227 ? -3.879 -4.767 21.773 1.00 97.50 227 SER A O 1
ATOM 1564 N N . LEU A 1 228 ? -2.411 -3.261 22.566 1.00 97.56 228 LEU A N 1
ATOM 1565 C CA . LEU A 1 228 ? -1.370 -3.558 21.572 1.00 97.56 228 LEU A CA 1
ATOM 1566 C C . LEU A 1 228 ? -0.972 -5.043 21.560 1.00 97.56 228 LEU A C 1
ATOM 1568 O O . LEU A 1 228 ? -0.689 -5.603 20.508 1.00 97.56 228 LEU A O 1
ATOM 1572 N N . SER A 1 229 ? -0.965 -5.691 22.728 1.00 97.94 229 SER A N 1
ATOM 1573 C CA . SER A 1 229 ? -0.656 -7.118 22.850 1.00 97.94 229 SER A CA 1
ATOM 1574 C C . SER A 1 229 ? -1.685 -8.015 22.161 1.00 97.94 229 SER A C 1
ATOM 1576 O O . SER A 1 229 ? -1.295 -8.992 21.526 1.00 97.94 229 SER A O 1
ATOM 1578 N N . VAL A 1 230 ? -2.977 -7.684 22.260 1.00 98.06 230 VAL A N 1
ATOM 1579 C CA . VAL A 1 230 ? -4.049 -8.415 21.568 1.00 98.06 230 VAL A CA 1
ATOM 1580 C C . VAL A 1 230 ? -3.912 -8.211 20.067 1.00 98.06 230 VAL A C 1
ATOM 1582 O O . VAL A 1 230 ? -3.876 -9.193 19.338 1.00 98.06 230 VAL A O 1
ATOM 1585 N N . LEU A 1 231 ? -3.755 -6.959 19.626 1.00 97.69 231 LEU A N 1
ATOM 1586 C CA . LEU A 1 231 ? -3.586 -6.622 18.212 1.00 97.69 231 LEU A CA 1
ATOM 1587 C C . LEU A 1 231 ? -2.396 -7.375 17.596 1.00 97.69 231 LEU A C 1
ATOM 1589 O O . LEU A 1 231 ? -2.549 -8.051 16.590 1.00 97.69 231 LEU A O 1
ATOM 1593 N N . LYS A 1 232 ? -1.233 -7.363 18.259 1.00 98.06 232 LYS A N 1
ATOM 1594 C CA . LYS A 1 232 ? -0.051 -8.117 17.814 1.00 98.06 232 LYS A CA 1
ATOM 1595 C C . LYS A 1 232 ? -0.291 -9.629 17.760 1.00 98.06 232 LYS A C 1
ATOM 1597 O O . LYS A 1 232 ? 0.238 -10.295 16.881 1.00 98.06 232 LYS A O 1
ATOM 1602 N N . SER A 1 233 ? -1.037 -10.174 18.721 1.00 97.81 233 SER A N 1
ATOM 1603 C CA . SER A 1 233 ? -1.335 -11.611 18.748 1.00 97.81 233 SER A CA 1
ATOM 1604 C C . SER A 1 233 ? -2.292 -12.010 17.624 1.00 97.81 233 SER A C 1
ATOM 1606 O O . SER A 1 233 ? -2.137 -13.090 17.072 1.00 97.81 233 SER A O 1
ATOM 1608 N N . TRP A 1 234 ? -3.238 -11.134 17.272 1.00 97.69 234 TRP A N 1
ATOM 1609 C CA . TRP A 1 234 ? -4.157 -11.322 16.148 1.00 97.69 234 TRP A CA 1
ATOM 1610 C C . TRP A 1 234 ? -3.420 -11.355 14.807 1.00 97.69 234 TRP A C 1
ATOM 1612 O O . TRP A 1 234 ? -3.548 -12.331 14.075 1.00 97.69 234 TRP A O 1
ATOM 1622 N N . VAL A 1 235 ? -2.590 -10.337 14.549 1.00 96.81 235 VAL A N 1
ATOM 1623 C CA . VAL A 1 235 ? -1.772 -10.208 13.326 1.00 96.81 235 VAL A CA 1
ATOM 1624 C C . VAL A 1 235 ? -0.759 -11.352 13.186 1.00 96.81 235 VAL A C 1
ATOM 1626 O O . VAL A 1 235 ? -0.334 -11.684 12.096 1.00 96.81 235 VAL A O 1
ATOM 1629 N N . ALA A 1 236 ? -0.327 -11.975 14.284 1.00 95.44 236 ALA A N 1
AT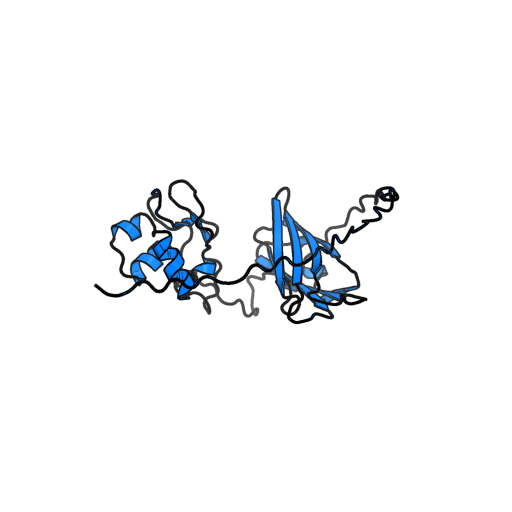OM 1630 C CA . ALA A 1 236 ? 0.565 -13.134 14.207 1.00 95.44 236 ALA A CA 1
ATOM 1631 C C . ALA A 1 236 ? -0.162 -14.446 13.850 1.00 95.44 236 ALA A C 1
ATOM 1633 O O . ALA A 1 236 ? 0.501 -15.447 13.580 1.00 95.44 236 ALA A O 1
ATOM 1634 N N . ALA A 1 237 ? -1.494 -14.468 13.936 1.00 94.50 237 ALA A N 1
ATOM 1635 C CA . ALA A 1 237 ? -2.317 -15.656 13.729 1.00 94.50 237 ALA A CA 1
ATOM 1636 C C . ALA A 1 237 ? -3.035 -15.682 12.368 1.00 94.50 237 ALA A C 1
ATOM 1638 O O . ALA A 1 237 ? -3.568 -16.734 12.015 1.00 94.50 237 ALA A O 1
ATOM 1639 N N . HIS A 1 238 ? -3.036 -14.565 11.636 1.00 91.44 238 HIS A N 1
ATOM 1640 C CA . HIS A 1 238 ? -3.665 -14.373 10.326 1.00 91.44 238 HIS A CA 1
ATOM 1641 C C . HIS A 1 238 ? -2.651 -13.743 9.373 1.00 91.44 238 HIS A C 1
ATOM 1643 O O . HIS A 1 238 ? -2.660 -14.123 8.184 1.00 91.44 238 HIS A O 1
#

Radius of gyration: 25.5 Å; chains: 1; bounding box: 66×53×70 Å

Organism: NCBI:txid362649

InterPro domains:
  IPR010916 TonB box, conserved site [PS00430] (1-76)

Sequence (238 aa):
MHTRGKIIGAIGALAGIALAVTTAVLPASAAKPVRGGGESSSGVTCSSLDGRTVTASGVSEVVAMTAGETLSVSASPALAEDRIIATVVIGLAFDFYEAPATSGFHYTAGISTTHSFSWSYEAAGTRPASLTWTFSCSSGGSGGGSTTVSDADGDGVADSADVCSGTSLPDSVRKAAGGYYANKSGVFIDGTGAKSGYTITDTAGCSAKQIAAEVGLKKSQSRTGISLSVLKSWVAAH

Foldseek 3Di:
DDDDDDDDDDDDDDDDDPPPPPPPPPPPPPPPPPPPPPPPPPAAELQNQAFDKDKDQKDKGKYQYAAQKKKWKAKPPFDQPKKKWKWKDDPPDIDIDIDRNVVTDMDGHRHGGIIIMIIHIGHPDDDDPIMMMHMRMDRSDPDDDDVPLDPPQPQPARPVQAPDPNDDAFQQADADPQAWWQHNNQFTAGSVRHGLPDGCVLLSNDTQLRLCVVVVHDPVSNRHHDGSVSVVVSSVVD

Secondary structure (DSSP, 8-state):
------------------------------------------PEEHHHHTT-EEESSEEEEEEEE-TT-EEEEEEES--TT-EEEEEEEETTEEEEEEEETTT-EEEE-SSSEEEEEEEEEE-SSSPPS--EEEEEEE---SSS-S-----SS-SSS-TTT-SSTT--SSP----BTTBBEE-TTSEEE-TT--EEEEETTTTTT--HHHHHHHTT--TTHHHH-B-HHHHHHHHTT-

pLDDT: mean 83.34, std 19.89, range [35.03, 98.06]